Protein AF-A0A929TX63-F1 (afdb_monomer_lite)

Structure (mmCIF, N/CA/C/O backbone):
data_AF-A0A929TX63-F1
#
_entry.id   AF-A0A929TX63-F1
#
loop_
_atom_site.group_PDB
_atom_site.id
_atom_site.type_symbol
_atom_site.label_atom_id
_atom_site.label_alt_id
_atom_site.label_comp_id
_atom_site.label_asym_id
_atom_site.label_entity_id
_atom_site.label_seq_id
_atom_site.pdbx_PDB_ins_code
_atom_site.Cartn_x
_atom_site.Cartn_y
_atom_site.Cartn_z
_atom_site.occupancy
_atom_site.B_iso_or_equiv
_atom_site.auth_seq_id
_atom_site.auth_comp_id
_atom_site.auth_asym_id
_atom_site.auth_atom_id
_atom_site.pdbx_PDB_model_num
ATOM 1 N N . MET A 1 1 ? 53.857 8.514 -14.989 1.00 34.38 1 MET A N 1
ATOM 2 C CA . MET A 1 1 ? 53.152 7.576 -15.888 1.00 34.38 1 MET A CA 1
ATOM 3 C C . MET A 1 1 ? 51.713 8.042 -16.044 1.00 34.38 1 MET A C 1
ATOM 5 O O . MET A 1 1 ? 50.949 7.933 -15.099 1.00 34.38 1 MET A O 1
ATOM 9 N N . LYS A 1 2 ? 51.369 8.618 -17.196 1.00 26.83 2 LYS A N 1
ATOM 10 C CA . LYS A 1 2 ? 49.993 8.884 -17.634 1.00 26.83 2 LYS A CA 1
ATOM 11 C C . LYS A 1 2 ? 49.953 8.487 -19.115 1.00 26.83 2 LYS A C 1
ATOM 13 O O . LYS A 1 2 ? 50.721 9.040 -19.895 1.00 26.83 2 LYS A O 1
ATOM 18 N N . ARG A 1 3 ? 49.167 7.462 -19.462 1.00 28.97 3 ARG A N 1
ATOM 19 C CA . ARG A 1 3 ? 48.844 7.055 -20.845 1.00 28.97 3 ARG A CA 1
ATOM 20 C C . ARG A 1 3 ? 47.633 7.905 -21.257 1.00 28.97 3 ARG A C 1
ATOM 22 O O . ARG A 1 3 ? 46.658 7.927 -20.522 1.00 28.97 3 ARG A O 1
ATOM 29 N N . ALA A 1 4 ? 47.791 8.862 -22.169 1.00 28.69 4 ALA A N 1
ATOM 30 C CA . ALA A 1 4 ? 47.639 8.712 -23.620 1.00 28.69 4 ALA A CA 1
ATOM 31 C C . ALA A 1 4 ? 46.205 8.308 -24.013 1.00 28.69 4 ALA A C 1
ATOM 33 O O . ALA A 1 4 ? 45.907 7.126 -24.145 1.00 28.69 4 ALA A O 1
ATOM 34 N N . VAL A 1 5 ? 45.339 9.312 -24.200 1.00 29.34 5 VAL A N 1
ATOM 35 C CA . VAL A 1 5 ? 44.103 9.182 -24.983 1.00 29.34 5 VAL A CA 1
ATOM 36 C C . VAL A 1 5 ? 44.462 9.479 -26.435 1.00 29.34 5 VAL A C 1
ATOM 38 O O . VAL A 1 5 ? 45.079 10.496 -26.751 1.00 29.34 5 VAL A O 1
ATOM 41 N N . LEU A 1 6 ? 44.139 8.511 -27.282 1.00 28.25 6 LEU A N 1
ATOM 42 C CA . LEU A 1 6 ? 44.416 8.445 -28.705 1.00 28.25 6 LEU A CA 1
ATOM 43 C C . LEU A 1 6 ? 43.457 9.393 -29.446 1.00 28.25 6 LEU A C 1
ATOM 45 O O . LEU A 1 6 ? 42.247 9.195 -29.408 1.00 28.25 6 LEU A O 1
ATOM 49 N N . LEU A 1 7 ? 43.986 10.417 -30.114 1.00 25.97 7 LEU A N 1
ATOM 50 C CA . LEU A 1 7 ? 43.218 11.327 -30.969 1.00 25.97 7 LEU A CA 1
ATOM 51 C C . LEU A 1 7 ? 43.480 10.913 -32.422 1.00 25.97 7 LEU A C 1
ATOM 53 O O . LEU A 1 7 ? 44.558 11.159 -32.962 1.00 25.97 7 LEU A O 1
ATOM 57 N N . PHE A 1 8 ? 42.528 10.206 -33.032 1.00 29.23 8 PHE A N 1
ATOM 58 C CA . PHE A 1 8 ? 42.592 9.830 -34.444 1.00 29.23 8 PHE A CA 1
ATOM 59 C C . PHE A 1 8 ? 42.243 11.050 -35.304 1.00 29.23 8 PHE A C 1
ATOM 61 O O . PHE A 1 8 ? 41.083 11.432 -35.421 1.00 29.23 8 PHE A O 1
ATOM 68 N N . VAL A 1 9 ? 43.260 11.659 -35.914 1.00 27.22 9 VAL A N 1
ATOM 69 C CA . VAL A 1 9 ? 43.102 12.656 -36.980 1.00 27.22 9 VAL A CA 1
ATOM 70 C C . VAL A 1 9 ? 43.325 11.941 -38.309 1.00 27.22 9 VAL A C 1
ATOM 72 O O . VAL A 1 9 ? 44.455 11.591 -38.644 1.00 27.22 9 VAL A O 1
ATOM 75 N N . PHE A 1 10 ? 42.257 11.712 -39.071 1.00 31.02 10 PHE A N 1
ATOM 76 C CA . PHE A 1 10 ? 42.365 11.291 -40.468 1.00 31.02 10 PHE A CA 1
ATOM 77 C C . PHE A 1 10 ? 42.384 12.533 -41.364 1.00 31.02 10 PHE A C 1
ATOM 79 O O . PHE A 1 10 ? 41.349 13.110 -41.683 1.00 31.02 10 PHE A O 1
ATOM 86 N N . CYS A 1 11 ? 43.585 12.942 -41.777 1.00 30.52 11 CYS A N 1
ATOM 87 C CA . CYS A 1 11 ? 43.778 13.818 -42.928 1.00 30.52 11 CYS A CA 1
ATOM 88 C C . CYS A 1 11 ? 43.865 12.952 -44.188 1.00 30.52 11 CYS A C 1
ATOM 90 O O . CYS A 1 11 ? 44.835 12.214 -44.357 1.00 30.52 11 CYS A O 1
ATOM 92 N N . ILE A 1 12 ? 42.901 13.083 -45.100 1.00 33.38 12 ILE A N 1
ATOM 93 C CA . ILE A 1 12 ? 43.064 12.655 -46.493 1.00 33.38 12 ILE A CA 1
ATOM 94 C C . ILE A 1 12 ? 42.966 13.906 -47.364 1.00 33.38 12 ILE A C 1
ATOM 96 O O . ILE A 1 12 ? 41.899 14.486 -47.535 1.00 33.38 12 ILE A O 1
ATOM 100 N N . MET A 1 13 ? 44.115 14.328 -47.895 1.00 41.03 13 MET A N 1
ATOM 101 C CA . MET A 1 13 ? 44.192 15.242 -49.032 1.00 41.03 13 MET A CA 1
ATOM 102 C C . MET A 1 13 ? 44.055 14.441 -50.325 1.00 41.03 13 MET A C 1
ATOM 104 O O . MET A 1 13 ? 44.795 13.477 -50.487 1.00 41.03 13 MET A O 1
ATOM 108 N N . PHE A 1 14 ? 43.231 14.897 -51.274 1.00 29.52 14 PHE A N 1
ATOM 109 C CA . PHE A 1 14 ? 43.589 14.866 -52.698 1.00 29.52 14 PHE A CA 1
ATOM 110 C C . PHE A 1 14 ? 42.722 15.807 -53.561 1.00 29.52 14 PHE A C 1
ATOM 112 O O . PHE A 1 14 ? 41.511 15.895 -53.389 1.00 29.52 14 PHE A O 1
ATOM 119 N N . CYS A 1 15 ? 43.406 16.409 -54.543 1.00 28.61 15 CYS A N 1
ATOM 120 C CA . CYS A 1 15 ? 42.940 16.962 -55.827 1.00 28.61 15 CYS A CA 1
ATOM 121 C C . CYS A 1 15 ? 42.411 18.410 -55.931 1.00 28.61 15 CYS A C 1
ATOM 123 O O . CYS A 1 15 ? 41.239 18.716 -55.755 1.00 28.61 15 CYS A O 1
ATOM 125 N N . ILE A 1 16 ? 43.337 19.261 -56.388 1.00 36.28 16 ILE A N 1
ATOM 126 C CA . ILE A 1 16 ? 43.255 20.225 -57.506 1.00 36.28 16 ILE A CA 1
ATOM 127 C C . ILE A 1 16 ? 41.996 20.108 -58.397 1.00 36.28 16 ILE A C 1
ATOM 129 O O . ILE A 1 16 ? 41.713 19.034 -58.921 1.00 36.28 16 ILE A O 1
ATOM 133 N N . GLY A 1 17 ? 41.376 21.253 -58.721 1.00 27.64 17 GLY A N 1
ATOM 134 C CA . GLY A 1 17 ? 40.576 21.418 -59.945 1.00 27.64 17 GLY A CA 1
ATOM 135 C C . GLY A 1 17 ? 39.520 22.526 -59.878 1.00 27.64 17 GLY A C 1
ATOM 136 O O . GLY A 1 17 ? 38.497 22.369 -59.228 1.00 27.64 17 GLY A O 1
ATOM 137 N N . CYS A 1 18 ? 39.746 23.642 -60.579 1.00 38.00 18 CYS A N 1
ATOM 138 C CA . CYS A 1 18 ? 38.725 24.666 -60.833 1.00 38.00 18 CYS A CA 1
ATOM 139 C C . CYS A 1 18 ? 37.562 24.092 -61.661 1.00 38.00 18 CYS A C 1
ATOM 141 O O . CYS A 1 18 ? 37.799 23.468 -62.692 1.00 38.00 18 CYS A O 1
ATOM 143 N N . GLY A 1 19 ? 36.318 24.391 -61.279 1.00 29.39 19 GLY A N 1
ATOM 144 C CA . GLY A 1 19 ? 35.146 24.116 -62.111 1.00 29.39 19 GLY A CA 1
ATOM 145 C C . GLY A 1 19 ? 33.831 24.356 -61.376 1.00 29.39 19 GLY A C 1
ATOM 146 O O . GLY A 1 19 ? 33.521 23.683 -60.405 1.00 29.39 19 GLY A O 1
ATOM 147 N N . SER A 1 20 ? 33.064 25.331 -61.852 1.00 40.91 20 SER A N 1
ATOM 148 C CA . SER A 1 20 ? 31.691 25.657 -61.454 1.00 40.91 20 SER A CA 1
ATOM 149 C C . SER A 1 20 ? 30.766 24.441 -61.286 1.00 40.91 20 SER A C 1
ATOM 151 O O . SER A 1 20 ? 30.682 23.637 -62.217 1.00 40.91 20 SER A O 1
ATOM 153 N N . LYS A 1 21 ? 29.993 24.403 -60.191 1.00 35.00 21 LYS A N 1
ATOM 154 C CA . LYS A 1 21 ? 28.525 24.196 -60.122 1.00 35.00 21 LYS A CA 1
ATOM 155 C C . LYS A 1 21 ? 28.100 23.866 -58.686 1.00 35.00 21 LYS A C 1
ATOM 157 O O . LYS A 1 21 ? 28.761 23.091 -58.011 1.00 35.00 21 LYS A O 1
ATOM 162 N N . ASP A 1 22 ? 27.010 24.503 -58.267 1.00 36.16 22 ASP A N 1
ATOM 163 C CA . ASP A 1 22 ? 26.120 24.147 -57.160 1.00 36.16 22 ASP A CA 1
ATOM 164 C C . ASP A 1 22 ? 26.780 23.698 -55.848 1.00 36.16 22 ASP A C 1
ATOM 166 O O . ASP A 1 22 ? 26.955 22.512 -55.573 1.00 36.16 22 ASP A O 1
ATOM 170 N N . LYS A 1 23 ? 27.032 24.666 -54.955 1.00 33.66 23 LYS A N 1
ATOM 171 C CA . LYS A 1 23 ? 27.096 24.365 -53.521 1.00 33.66 23 LYS A CA 1
ATOM 172 C C . LYS A 1 23 ? 25.694 23.958 -53.063 1.00 33.66 23 LYS A C 1
ATOM 174 O O . LYS A 1 23 ? 24.899 24.806 -52.667 1.00 33.66 23 LYS A O 1
ATOM 179 N N . LYS A 1 24 ? 25.409 22.653 -53.080 1.00 36.88 24 LYS A N 1
ATOM 180 C CA . LYS A 1 24 ? 24.591 22.074 -52.013 1.00 36.88 24 LYS A CA 1
ATOM 181 C C . LYS A 1 24 ? 25.300 22.420 -50.709 1.00 36.88 24 LYS A C 1
ATOM 183 O O . LYS A 1 24 ? 26.469 22.085 -50.524 1.00 36.88 24 LYS A O 1
ATOM 188 N N . MET A 1 25 ? 24.623 23.196 -49.877 1.00 34.59 25 MET A N 1
ATOM 189 C CA . MET A 1 25 ? 25.036 23.434 -48.508 1.00 34.59 25 MET A CA 1
ATOM 190 C C . MET A 1 25 ? 24.873 22.088 -47.795 1.00 34.59 25 MET A C 1
ATOM 192 O O . MET A 1 25 ? 23.753 21.690 -47.499 1.00 34.59 25 MET A O 1
ATOM 196 N N . ASP A 1 26 ? 25.966 21.344 -47.617 1.00 40.47 26 ASP A N 1
ATOM 197 C CA . ASP A 1 26 ? 26.012 20.328 -46.568 1.00 40.47 26 ASP A CA 1
ATOM 198 C C . ASP A 1 26 ? 25.951 21.104 -45.252 1.00 40.47 26 ASP A C 1
ATOM 200 O O . ASP A 1 26 ? 26.958 21.621 -44.757 1.00 40.47 26 ASP A O 1
ATOM 204 N N . GLU A 1 27 ? 24.743 21.251 -44.717 1.00 42.28 27 GLU A N 1
ATOM 205 C CA . GLU A 1 27 ? 24.538 21.559 -43.310 1.00 42.28 27 GLU A CA 1
ATOM 206 C C . GLU A 1 27 ? 25.003 20.337 -42.511 1.00 42.28 27 GLU A C 1
ATOM 208 O O . GLU A 1 27 ? 24.215 19.513 -42.060 1.00 42.28 27 GLU A O 1
ATOM 213 N N . ASN A 1 28 ? 26.321 20.203 -42.338 1.00 47.09 28 ASN A N 1
ATOM 214 C CA . ASN A 1 28 ? 26.871 19.456 -41.213 1.00 47.09 28 ASN A CA 1
ATOM 215 C C . ASN A 1 28 ? 26.556 20.269 -39.953 1.00 47.09 28 ASN A C 1
ATOM 217 O O . ASN A 1 28 ? 27.406 20.972 -39.403 1.00 47.09 28 ASN A O 1
ATOM 221 N N . THR A 1 29 ? 25.294 20.229 -39.535 1.00 54.53 29 THR A N 1
ATOM 222 C CA . THR A 1 29 ? 24.865 20.744 -38.245 1.00 54.53 29 THR A CA 1
ATOM 223 C C . THR A 1 29 ? 25.491 19.827 -37.207 1.00 54.53 29 THR A C 1
ATOM 225 O O . THR A 1 29 ? 25.015 18.723 -36.961 1.00 54.53 29 THR A O 1
ATOM 228 N N . THR A 1 30 ? 26.629 20.231 -36.646 1.00 58.75 30 THR A N 1
ATOM 229 C CA . THR A 1 30 ? 27.267 19.491 -35.557 1.00 58.75 30 THR A CA 1
ATOM 230 C C . THR A 1 30 ? 26.319 19.511 -34.362 1.00 58.75 30 THR A C 1
ATOM 232 O O . THR A 1 30 ? 26.245 20.511 -33.648 1.00 58.75 30 THR A O 1
ATOM 235 N N . HIS A 1 31 ? 25.560 18.430 -34.180 1.00 72.12 31 HIS A N 1
ATOM 236 C CA . HIS A 1 31 ? 24.677 18.230 -33.036 1.00 72.12 31 HIS A CA 1
ATOM 237 C C . HIS A 1 31 ? 25.484 18.369 -31.745 1.00 72.12 31 HIS A C 1
ATOM 239 O O . HIS A 1 31 ? 26.478 17.668 -31.542 1.00 72.12 31 HIS A O 1
ATOM 245 N N . LYS A 1 32 ? 25.086 19.312 -30.889 1.00 78.62 32 LYS A N 1
ATOM 246 C CA . LYS A 1 32 ? 25.708 19.516 -29.583 1.00 78.62 32 LYS A CA 1
ATOM 247 C C . LYS A 1 32 ? 24.767 18.952 -28.527 1.00 78.62 32 LYS A C 1
ATOM 249 O O . LYS A 1 32 ? 23.828 19.616 -28.100 1.00 78.62 32 LYS A O 1
ATOM 254 N N . ILE A 1 33 ? 25.050 17.722 -28.117 1.00 77.50 33 ILE A N 1
ATOM 255 C CA . ILE A 1 33 ? 24.372 17.075 -26.995 1.00 77.50 33 ILE A CA 1
ATOM 256 C C . ILE A 1 33 ? 25.006 17.602 -25.710 1.00 77.50 33 ILE A C 1
ATOM 258 O O . ILE A 1 33 ? 26.230 17.571 -25.556 1.00 77.50 33 ILE A O 1
ATOM 262 N N . VAL A 1 34 ? 24.181 18.126 -24.814 1.00 79.44 34 VAL A N 1
ATOM 263 C CA . VAL A 1 34 ? 24.593 18.548 -23.475 1.00 79.44 34 VAL A CA 1
ATOM 264 C C . VAL A 1 34 ? 23.725 17.842 -22.448 1.00 79.44 34 VAL A C 1
ATOM 266 O O . VAL A 1 34 ? 22.538 17.621 -22.681 1.00 79.44 34 VAL A O 1
ATOM 269 N N . ASP A 1 35 ? 24.322 17.506 -21.312 1.00 77.50 35 ASP A N 1
ATOM 270 C CA . ASP A 1 35 ? 23.558 17.210 -20.105 1.00 77.50 35 ASP A CA 1
ATOM 271 C C . ASP A 1 35 ? 22.664 18.422 -19.804 1.00 77.50 35 ASP A C 1
ATOM 273 O O . ASP A 1 35 ? 23.143 19.564 -19.803 1.00 77.50 35 ASP A O 1
ATOM 277 N N . ASP A 1 36 ? 21.361 18.191 -19.645 1.00 73.19 36 ASP A N 1
ATOM 278 C CA . ASP A 1 36 ? 20.419 19.268 -19.344 1.00 73.19 36 ASP A CA 1
ATOM 279 C C . ASP A 1 36 ? 20.259 19.538 -17.841 1.00 73.19 36 ASP A C 1
ATOM 281 O O . ASP A 1 36 ? 19.456 20.385 -17.443 1.00 73.19 36 ASP A O 1
ATOM 285 N N . GLY A 1 37 ? 21.086 18.878 -17.024 1.00 65.00 37 GLY A N 1
ATOM 286 C CA . GLY A 1 37 ? 21.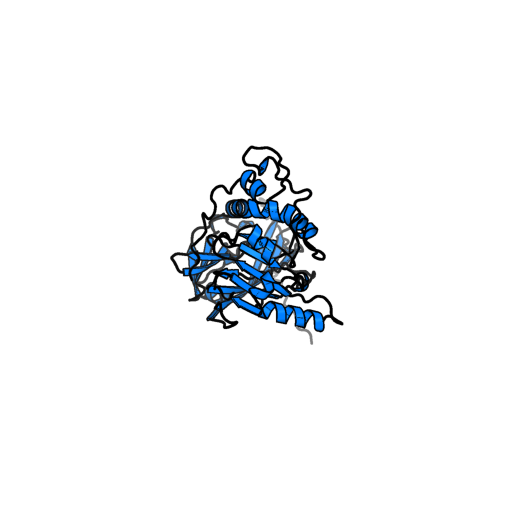139 18.999 -15.574 1.00 65.00 37 GLY A CA 1
ATOM 287 C C . GLY A 1 37 ? 20.118 18.121 -14.857 1.00 65.00 37 GLY A C 1
ATOM 288 O O . GLY A 1 37 ? 20.013 18.209 -13.636 1.00 65.00 37 GLY A O 1
ATOM 289 N N . TYR A 1 38 ? 19.357 17.298 -15.584 1.00 72.00 38 TYR A N 1
ATOM 290 C CA . TYR A 1 38 ? 18.363 16.396 -15.015 1.00 72.00 38 TYR A CA 1
ATOM 291 C C . TYR A 1 38 ? 18.899 14.962 -14.960 1.00 72.00 38 TYR A C 1
ATOM 293 O O . TYR A 1 38 ? 18.703 14.151 -15.866 1.00 72.00 38 TYR A O 1
ATOM 301 N N . THR A 1 39 ? 19.567 14.661 -13.849 1.00 79.19 39 THR A N 1
ATOM 302 C CA . THR A 1 39 ? 19.830 13.295 -13.392 1.00 79.19 39 THR A CA 1
ATOM 303 C C . THR A 1 39 ? 18.958 13.043 -12.173 1.00 79.19 39 THR A C 1
ATOM 305 O O . THR A 1 39 ? 18.970 13.838 -11.238 1.00 79.19 39 THR A O 1
ATOM 308 N N . VAL A 1 40 ? 18.195 11.955 -12.191 1.00 81.81 40 VAL A N 1
ATOM 309 C CA . VAL A 1 40 ? 17.355 11.546 -11.067 1.00 81.81 40 VAL A CA 1
ATOM 310 C C . VAL A 1 40 ? 17.570 10.066 -10.795 1.00 81.81 40 VAL A C 1
ATOM 312 O O . VAL A 1 40 ? 17.501 9.241 -11.715 1.00 81.81 40 VAL A O 1
ATOM 315 N N . THR A 1 41 ? 17.825 9.726 -9.536 1.00 84.38 41 THR A N 1
ATOM 316 C CA . THR A 1 41 ? 17.645 8.358 -9.066 1.00 84.38 41 THR A CA 1
ATOM 317 C C . THR A 1 41 ? 16.295 8.294 -8.382 1.00 84.38 41 THR A C 1
ATOM 319 O O . THR A 1 41 ? 15.952 9.142 -7.569 1.00 84.38 41 THR A O 1
ATOM 322 N N . TRP A 1 42 ? 15.482 7.322 -8.753 1.00 84.62 42 TRP A N 1
ATOM 323 C CA . TRP A 1 42 ? 14.146 7.182 -8.199 1.00 84.62 42 TRP A CA 1
ATOM 324 C C . TRP A 1 42 ? 13.828 5.720 -7.984 1.00 84.62 42 TRP A C 1
ATOM 326 O O . TRP A 1 42 ? 14.482 4.833 -8.537 1.00 84.62 42 TRP A O 1
ATOM 336 N N . GLY A 1 43 ? 12.820 5.458 -7.166 1.00 85.44 43 GLY A N 1
ATOM 337 C CA . GLY A 1 43 ? 12.469 4.085 -6.887 1.00 85.44 43 GLY A CA 1
ATOM 338 C C . GLY A 1 43 ? 11.511 3.917 -5.733 1.00 85.44 43 GLY A C 1
ATOM 339 O O . GLY A 1 43 ? 10.844 4.853 -5.294 1.00 85.44 43 GLY A O 1
ATOM 340 N N . ILE A 1 44 ? 11.477 2.689 -5.243 1.00 86.25 44 ILE A N 1
ATOM 341 C CA . ILE A 1 44 ? 10.743 2.304 -4.049 1.00 86.25 44 ILE A CA 1
ATOM 342 C C . ILE A 1 44 ? 11.705 1.560 -3.133 1.00 86.25 44 ILE A C 1
ATOM 344 O O . ILE A 1 44 ? 12.510 0.758 -3.606 1.00 86.25 44 ILE A O 1
ATOM 348 N N . LYS A 1 45 ? 11.668 1.850 -1.834 1.00 85.81 45 LYS A N 1
ATOM 349 C CA . LYS A 1 45 ? 12.501 1.138 -0.866 1.00 85.81 45 LYS A CA 1
ATOM 350 C C . LYS A 1 45 ? 11.759 0.909 0.431 1.00 85.81 45 LYS A C 1
ATOM 352 O O . LYS A 1 45 ? 11.463 1.853 1.162 1.00 85.81 45 LYS A O 1
ATOM 357 N N . ASN A 1 46 ? 11.562 -0.359 0.744 1.00 84.62 46 ASN A N 1
ATOM 358 C CA . ASN A 1 46 ? 10.807 -0.812 1.893 1.00 84.62 46 ASN A CA 1
ATOM 359 C C . ASN A 1 46 ? 11.598 -1.851 2.671 1.00 84.62 46 ASN A C 1
ATOM 361 O O . ASN A 1 46 ? 12.393 -2.602 2.115 1.00 84.62 46 ASN A O 1
ATOM 365 N N . ASN A 1 47 ? 11.362 -1.898 3.973 1.00 88.19 47 ASN A N 1
ATOM 366 C CA . ASN A 1 47 ? 12.021 -2.855 4.843 1.00 88.19 47 ASN A CA 1
ATOM 367 C C . ASN A 1 47 ? 11.075 -3.214 5.978 1.00 88.19 47 ASN A C 1
ATOM 369 O O . ASN A 1 47 ? 10.729 -2.352 6.787 1.00 88.19 47 ASN A O 1
ATOM 373 N N . LEU A 1 48 ? 10.619 -4.464 5.998 1.00 90.56 48 LEU A N 1
ATOM 374 C CA . LEU A 1 48 ? 9.668 -4.944 6.991 1.00 90.56 48 LEU A CA 1
ATOM 375 C C . LEU A 1 48 ? 10.375 -5.336 8.298 1.00 90.56 48 LEU A C 1
ATOM 377 O O . LEU A 1 48 ? 11.127 -6.307 8.363 1.00 90.56 48 LEU A O 1
ATOM 381 N N . HIS A 1 49 ? 10.040 -4.644 9.384 1.00 88.25 49 HIS A N 1
ATOM 382 C CA . HIS A 1 49 ? 10.527 -4.936 10.734 1.00 88.25 49 HIS A CA 1
ATOM 383 C C . HIS A 1 49 ? 9.559 -5.753 11.563 1.00 88.25 49 HIS A C 1
ATOM 385 O O . HIS A 1 49 ? 9.999 -6.459 12.462 1.00 88.25 49 HIS A O 1
ATOM 391 N N . GLY A 1 50 ? 8.256 -5.655 11.322 1.00 90.25 50 GLY A N 1
ATOM 392 C CA . GLY A 1 50 ? 7.212 -6.231 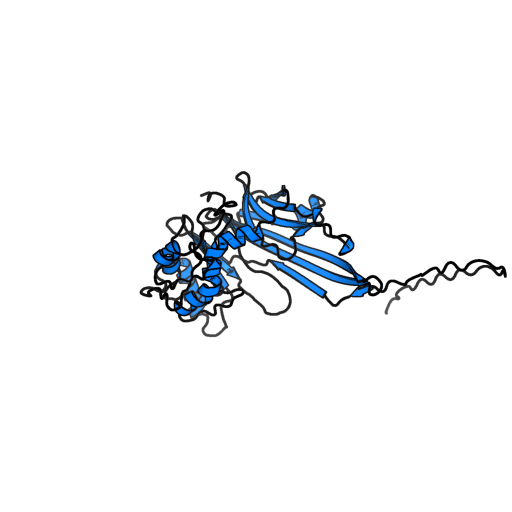12.173 1.00 90.25 50 GLY A CA 1
ATOM 393 C C . GLY A 1 50 ? 6.017 -6.661 11.345 1.00 90.25 50 GLY A C 1
ATOM 394 O O . GLY A 1 50 ? 5.666 -5.970 10.397 1.00 90.25 50 GLY A O 1
ATOM 395 N N . LEU A 1 51 ? 5.418 -7.805 11.680 1.00 93.75 51 LEU A N 1
ATOM 396 C CA . LEU A 1 51 ? 4.216 -8.299 11.013 1.00 93.75 51 LEU A CA 1
ATOM 397 C C . LEU A 1 51 ? 3.406 -9.164 11.974 1.00 93.75 51 LEU A C 1
ATOM 399 O O . LEU A 1 51 ? 3.885 -10.214 12.412 1.00 93.75 51 LEU A O 1
ATOM 403 N N . TRP A 1 52 ? 2.186 -8.734 12.275 1.00 93.00 52 TRP A N 1
ATOM 404 C CA . TRP A 1 52 ? 1.285 -9.390 13.219 1.00 93.00 52 TRP A CA 1
ATOM 405 C C . TRP A 1 52 ? -0.141 -9.414 12.688 1.00 93.00 52 TRP A C 1
ATOM 407 O O . TRP A 1 52 ? -0.551 -8.535 11.937 1.00 93.00 52 TRP A O 1
ATOM 417 N N . ILE A 1 53 ? -0.899 -10.423 13.099 1.00 92.50 53 ILE A N 1
ATOM 418 C CA . ILE A 1 53 ? -2.327 -10.546 12.811 1.00 92.50 53 ILE A CA 1
ATOM 419 C C . ILE A 1 53 ? -3.095 -10.414 14.124 1.00 92.50 53 ILE A C 1
ATOM 421 O O . ILE A 1 53 ? -2.620 -10.890 15.156 1.00 92.50 53 ILE A O 1
ATOM 425 N N . SER A 1 54 ? -4.250 -9.755 14.093 1.00 92.81 54 SER A N 1
ATOM 426 C CA . SER A 1 54 ? -5.131 -9.670 15.255 1.00 92.81 54 SER A CA 1
ATOM 427 C C . SER A 1 54 ? -5.654 -11.056 15.637 1.00 92.81 54 SER A C 1
ATOM 429 O O . SER A 1 54 ? -5.751 -11.956 14.800 1.00 92.81 54 SER A O 1
ATOM 431 N N . GLU A 1 55 ? -6.028 -11.229 16.905 1.00 89.50 55 GLU A N 1
ATOM 432 C CA . GLU A 1 55 ? -6.519 -12.513 17.432 1.00 89.50 55 GLU A CA 1
ATOM 433 C C . GLU A 1 55 ? -7.751 -13.042 16.675 1.00 89.50 55 GLU A C 1
ATOM 435 O O . GLU A 1 55 ? -7.887 -14.245 16.457 1.00 89.50 55 GLU A O 1
ATOM 440 N N . ASP A 1 56 ? -8.629 -12.145 16.223 1.00 89.56 56 ASP A N 1
ATOM 441 C CA . ASP A 1 56 ? -9.821 -12.486 15.443 1.00 89.56 56 ASP A CA 1
ATOM 442 C C . ASP A 1 56 ? -9.533 -12.771 13.955 1.00 89.56 56 ASP A C 1
ATOM 444 O O . ASP A 1 56 ? -10.433 -13.176 13.213 1.00 89.56 56 ASP A O 1
ATOM 448 N N . GLY A 1 57 ? -8.288 -12.572 13.510 1.00 89.44 57 GLY A N 1
ATOM 449 C CA . GLY A 1 57 ? -7.843 -12.829 12.145 1.00 89.44 57 GLY A CA 1
ATOM 450 C C . GLY A 1 57 ? -8.419 -11.878 11.095 1.00 89.44 57 GLY A C 1
ATOM 451 O O . GLY A 1 57 ? -8.467 -12.255 9.923 1.00 89.44 57 GLY A O 1
ATOM 452 N N . ASN A 1 58 ? -8.897 -10.689 11.483 1.00 91.69 58 ASN A N 1
ATOM 453 C CA . ASN A 1 58 ? -9.508 -9.719 10.560 1.00 91.69 58 ASN A CA 1
ATOM 454 C C . ASN A 1 58 ? -8.678 -8.446 10.349 1.00 91.69 58 ASN A C 1
ATOM 456 O O . ASN A 1 58 ? -9.034 -7.631 9.492 1.00 91.69 58 ASN A O 1
ATOM 460 N N . ALA A 1 59 ? -7.573 -8.284 11.076 1.00 94.56 59 ALA A N 1
ATOM 461 C CA . ALA A 1 59 ? -6.670 -7.156 10.930 1.00 94.56 59 ALA A CA 1
ATOM 462 C C . ALA A 1 59 ? -5.200 -7.590 10.907 1.00 94.56 59 ALA A C 1
ATOM 464 O O . ALA A 1 59 ? -4.796 -8.563 11.542 1.00 94.56 59 ALA A O 1
ATOM 465 N N . LEU A 1 60 ? -4.390 -6.828 10.182 1.00 94.25 60 LEU A N 1
ATOM 466 C CA . LEU A 1 60 ? -2.942 -6.967 10.086 1.00 94.25 60 LEU A CA 1
ATOM 467 C C . LEU A 1 60 ? -2.280 -5.701 10.630 1.00 94.25 60 LEU A C 1
ATOM 469 O O . LEU A 1 60 ? -2.758 -4.606 10.357 1.00 94.25 60 LEU A O 1
ATOM 473 N N . CYS A 1 61 ? -1.156 -5.854 11.320 1.00 95.06 61 CYS A N 1
ATOM 474 C CA . CYS A 1 61 ? -0.251 -4.775 11.692 1.00 95.06 61 CYS A CA 1
ATOM 475 C C . CYS A 1 61 ? 1.134 -5.042 11.095 1.00 95.06 61 CYS A C 1
ATOM 477 O O . CYS A 1 61 ? 1.668 -6.144 11.242 1.00 95.06 61 CYS A O 1
ATOM 479 N N . ALA A 1 62 ? 1.715 -4.049 10.429 1.00 94.12 62 ALA A N 1
ATOM 480 C CA . ALA A 1 62 ? 3.042 -4.114 9.839 1.00 94.12 62 ALA A CA 1
ATOM 481 C C . ALA A 1 62 ? 3.888 -2.907 10.257 1.00 94.12 62 ALA A C 1
ATOM 483 O O . ALA A 1 62 ? 3.384 -1.793 10.353 1.00 94.12 62 ALA A O 1
ATOM 484 N N . ILE A 1 63 ? 5.180 -3.140 10.481 1.00 92.75 63 ILE A N 1
ATOM 485 C CA . ILE A 1 63 ? 6.155 -2.122 10.891 1.00 92.75 63 ILE A CA 1
ATOM 486 C C . ILE A 1 63 ? 7.246 -2.048 9.845 1.00 92.75 63 ILE A C 1
ATOM 488 O O . ILE A 1 63 ? 7.769 -3.092 9.449 1.00 92.75 63 ILE A O 1
ATOM 492 N N . GLN A 1 64 ? 7.607 -0.841 9.426 1.00 90.25 64 GLN A N 1
ATOM 493 C CA . GLN A 1 64 ? 8.570 -0.622 8.351 1.00 90.25 64 GLN A CA 1
ATOM 494 C C . GLN A 1 64 ? 9.409 0.638 8.560 1.00 90.25 64 GLN A C 1
ATOM 496 O O . GLN A 1 64 ? 9.044 1.503 9.351 1.00 90.25 64 GLN A O 1
ATOM 501 N N . ASP A 1 65 ? 10.530 0.739 7.846 1.00 85.12 65 ASP A N 1
ATOM 502 C CA . ASP A 1 65 ? 11.349 1.958 7.833 1.00 85.12 65 ASP A CA 1
ATOM 503 C C . ASP A 1 65 ? 10.561 3.170 7.303 1.00 85.12 65 ASP A C 1
ATOM 505 O O . ASP A 1 65 ? 9.912 3.087 6.261 1.00 85.12 65 ASP A O 1
ATOM 509 N N . ASN A 1 66 ? 10.718 4.314 7.973 1.00 77.81 66 ASN A N 1
ATOM 510 C CA . ASN A 1 66 ? 10.216 5.631 7.563 1.00 77.81 66 ASN A CA 1
ATOM 511 C C . ASN A 1 66 ? 11.360 6.655 7.369 1.00 77.81 66 ASN A C 1
ATOM 513 O O . ASN A 1 66 ? 11.233 7.831 7.689 1.00 77.81 66 ASN A O 1
ATOM 517 N N . ASP A 1 67 ? 12.537 6.228 6.891 1.00 65.12 67 ASP A N 1
ATOM 518 C CA . ASP A 1 67 ? 13.699 7.125 6.729 1.00 65.12 67 ASP A CA 1
ATOM 519 C C . ASP A 1 67 ? 13.518 8.082 5.530 1.00 65.12 67 ASP A C 1
ATOM 521 O O . ASP A 1 67 ? 14.095 7.885 4.452 1.00 65.12 67 ASP A O 1
ATOM 525 N N . ILE A 1 68 ? 12.691 9.116 5.699 1.00 58.47 68 ILE A N 1
ATOM 526 C CA . ILE A 1 68 ? 12.579 10.253 4.780 1.00 58.47 68 ILE A CA 1
ATOM 527 C C . ILE A 1 68 ? 13.798 11.150 5.021 1.00 58.47 68 ILE A C 1
ATOM 529 O O . ILE A 1 68 ? 13.744 12.155 5.725 1.00 58.47 68 ILE A O 1
ATOM 533 N N . LYS A 1 69 ? 14.952 10.779 4.460 1.00 53.06 69 LYS A N 1
ATOM 534 C CA . LYS A 1 69 ? 16.056 11.734 4.350 1.00 53.06 69 LYS A CA 1
ATOM 535 C C . LYS A 1 69 ? 15.708 12.710 3.242 1.00 53.06 69 LYS A C 1
ATOM 537 O O . LYS A 1 69 ? 15.591 12.308 2.092 1.00 53.06 69 LYS A O 1
ATOM 542 N N . GLU A 1 70 ? 15.617 13.991 3.587 1.00 46.66 70 GLU A N 1
ATOM 543 C CA . GLU A 1 70 ? 15.389 15.109 2.657 1.00 46.66 70 GLU A CA 1
ATOM 544 C C . GLU A 1 70 ? 16.436 15.210 1.520 1.00 46.66 70 GLU A C 1
ATOM 546 O O . GLU A 1 70 ? 16.303 16.051 0.632 1.00 46.66 70 GLU A O 1
ATOM 551 N N . SER A 1 71 ? 17.494 14.388 1.517 1.00 45.53 71 SER A N 1
ATOM 552 C CA . SER A 1 71 ? 18.587 14.483 0.551 1.00 45.53 71 SER A CA 1
ATOM 553 C C . SER A 1 71 ? 18.364 13.622 -0.705 1.00 45.53 71 SER A C 1
ATOM 555 O O . SER A 1 71 ? 18.766 12.462 -0.764 1.00 45.53 71 SER A O 1
ATOM 557 N N . GLU A 1 72 ? 17.794 14.293 -1.707 1.00 53.59 72 GLU A N 1
ATOM 558 C CA . GLU A 1 72 ? 18.125 14.273 -3.149 1.00 53.59 72 GLU A CA 1
ATOM 559 C C . GLU A 1 72 ? 17.409 13.309 -4.117 1.00 53.59 72 GLU A C 1
ATOM 561 O O . GLU A 1 72 ? 17.174 13.731 -5.248 1.00 53.59 72 GLU A O 1
ATOM 566 N N . ASP A 1 73 ? 16.944 12.121 -3.719 1.00 60.47 73 ASP A N 1
ATOM 567 C CA . ASP A 1 73 ? 16.342 11.157 -4.665 1.00 60.47 73 ASP A CA 1
ATOM 568 C C . ASP A 1 73 ? 14.879 10.798 -4.311 1.00 60.47 73 ASP A C 1
ATOM 570 O O . ASP A 1 73 ? 14.617 10.413 -3.169 1.00 60.47 73 ASP A O 1
ATOM 574 N N . PRO A 1 74 ? 13.898 10.888 -5.243 1.00 62.41 74 PRO A N 1
ATOM 575 C CA . PRO A 1 74 ? 12.506 10.492 -4.999 1.00 62.41 74 PRO A CA 1
ATOM 576 C C . PRO A 1 74 ? 12.372 8.968 -4.845 1.00 62.41 74 PRO A C 1
ATOM 578 O O . PRO A 1 74 ? 12.030 8.239 -5.781 1.00 62.41 74 PRO A O 1
ATOM 581 N N . VAL A 1 75 ? 12.656 8.485 -3.637 1.00 69.56 75 VAL A N 1
ATOM 582 C CA . VAL A 1 75 ? 12.451 7.100 -3.212 1.00 69.56 75 VAL A CA 1
ATOM 583 C C . VAL A 1 75 ? 11.185 7.037 -2.370 1.00 69.56 75 VAL A C 1
ATOM 585 O O . VAL A 1 75 ? 11.150 7.535 -1.247 1.00 69.56 75 VAL A O 1
ATOM 588 N N . ILE A 1 76 ? 10.142 6.415 -2.914 1.00 76.19 76 ILE A N 1
ATOM 589 C CA . ILE A 1 76 ? 8.871 6.240 -2.211 1.00 76.19 76 ILE A CA 1
ATOM 590 C C . ILE A 1 76 ? 9.002 5.069 -1.222 1.00 76.19 76 ILE A C 1
ATOM 592 O O . ILE A 1 76 ? 9.702 4.090 -1.494 1.00 76.19 76 ILE A O 1
ATOM 596 N N . ARG A 1 77 ? 8.334 5.156 -0.067 1.00 78.75 77 ARG A N 1
ATOM 597 C CA . ARG A 1 77 ? 8.344 4.121 0.977 1.00 78.75 77 ARG A CA 1
ATOM 598 C C . ARG A 1 77 ? 6.911 3.775 1.383 1.00 78.75 77 ARG A C 1
ATOM 600 O O . ARG A 1 77 ? 6.242 4.561 2.039 1.00 78.75 77 ARG A O 1
ATOM 607 N N . TYR A 1 78 ? 6.421 2.622 0.949 1.00 82.75 78 TYR A N 1
ATOM 608 C CA . TYR A 1 78 ? 5.192 2.009 1.450 1.00 82.75 78 TYR A CA 1
ATOM 609 C C . TYR A 1 78 ? 5.229 0.501 1.223 1.00 82.75 78 TYR A C 1
ATOM 611 O O . TYR A 1 78 ? 5.619 0.022 0.157 1.00 82.75 78 TYR A O 1
ATOM 619 N N . MET A 1 79 ? 4.743 -0.254 2.198 1.00 90.38 79 MET A N 1
ATOM 620 C CA . MET A 1 79 ? 4.509 -1.681 2.046 1.00 90.38 79 MET A CA 1
ATOM 621 C C . MET A 1 79 ? 3.244 -1.947 1.230 1.00 90.38 79 MET A C 1
ATOM 623 O O . MET A 1 79 ? 2.273 -1.183 1.258 1.00 90.38 79 MET A O 1
ATOM 627 N N . LEU A 1 80 ? 3.239 -3.085 0.542 1.00 93.50 80 LEU A N 1
ATOM 628 C CA . LEU A 1 80 ? 2.071 -3.606 -0.151 1.00 93.50 80 LEU A CA 1
ATOM 629 C C . LEU A 1 80 ? 1.484 -4.806 0.574 1.00 93.50 80 LEU A C 1
ATOM 631 O O . LEU A 1 80 ? 2.174 -5.531 1.290 1.00 93.50 80 LEU A O 1
ATOM 635 N N . TYR A 1 81 ? 0.193 -5.040 0.357 1.00 93.62 81 TYR A N 1
ATOM 636 C CA . TYR A 1 81 ? -0.550 -6.038 1.113 1.00 93.62 81 TYR A CA 1
ATOM 637 C C . TYR A 1 81 ? -1.475 -6.836 0.217 1.00 93.62 81 TYR A C 1
ATOM 639 O O . TYR A 1 81 ? -2.282 -6.279 -0.518 1.00 93.62 81 TYR A O 1
ATOM 647 N N . ILE A 1 82 ? -1.407 -8.155 0.327 1.00 94.31 82 ILE A N 1
ATOM 648 C CA . ILE A 1 82 ? -2.523 -9.025 -0.034 1.00 94.31 82 ILE A CA 1
ATOM 649 C C . ILE A 1 82 ? -3.191 -9.354 1.300 1.00 94.31 82 ILE A C 1
ATOM 651 O O . ILE A 1 82 ? -2.623 -10.146 2.062 1.00 94.31 82 ILE A O 1
ATOM 655 N N . PRO A 1 83 ? -4.316 -8.692 1.643 1.00 91.62 83 PRO A N 1
ATOM 656 C CA . PRO A 1 83 ? -4.846 -8.677 3.000 1.00 91.62 83 PRO A CA 1
ATOM 657 C C . PRO A 1 83 ? -4.988 -10.079 3.583 1.00 91.62 83 PRO A C 1
ATOM 659 O O . PRO A 1 83 ? -5.458 -10.992 2.910 1.00 91.62 83 PRO A O 1
ATOM 662 N N . LEU A 1 84 ? -4.553 -10.234 4.836 1.00 87.00 84 LEU A N 1
ATOM 663 C CA . LEU A 1 84 ? -4.566 -11.481 5.618 1.00 87.00 84 LEU A CA 1
ATOM 664 C C . LEU A 1 84 ? -3.729 -12.653 5.070 1.00 87.00 84 LEU A C 1
ATOM 666 O O . LEU A 1 84 ? -3.538 -13.625 5.795 1.00 87.00 84 LEU A O 1
ATOM 670 N N . LYS A 1 85 ? -3.137 -12.539 3.872 1.00 90.62 85 LYS A N 1
ATOM 671 C CA . LYS A 1 85 ? -2.221 -13.542 3.313 1.00 90.62 85 LYS A CA 1
ATOM 672 C C . LYS A 1 85 ? -0.746 -13.123 3.303 1.00 90.62 85 LYS A C 1
ATOM 674 O O . LYS A 1 85 ? 0.093 -13.852 3.842 1.00 90.62 85 LYS A O 1
ATOM 679 N N . TYR A 1 86 ? -0.425 -11.960 2.725 1.00 93.88 86 TYR A N 1
ATOM 680 C CA . TYR A 1 86 ? 0.960 -11.521 2.512 1.00 93.88 86 TYR A CA 1
ATOM 681 C C . TYR A 1 86 ? 1.189 -10.028 2.762 1.00 93.88 86 TYR A C 1
ATOM 683 O O . TYR A 1 86 ? 0.370 -9.192 2.379 1.00 93.88 86 TYR A O 1
ATOM 691 N N . ALA A 1 87 ? 2.361 -9.703 3.308 1.00 94.50 87 ALA A N 1
ATOM 692 C CA . ALA A 1 87 ? 3.003 -8.404 3.111 1.00 94.50 87 ALA A CA 1
ATOM 693 C C . ALA A 1 87 ? 4.048 -8.535 1.991 1.00 94.50 87 ALA A C 1
ATOM 695 O O . ALA A 1 87 ? 4.775 -9.530 1.932 1.00 94.50 87 ALA A O 1
ATOM 696 N N . VAL A 1 88 ? 4.092 -7.557 1.091 1.00 95.31 88 VAL A N 1
ATOM 697 C CA . VAL A 1 88 ? 4.926 -7.563 -0.114 1.00 95.31 88 VAL A CA 1
ATOM 698 C C . VAL A 1 88 ? 5.845 -6.346 -0.073 1.00 95.31 88 VAL A C 1
ATOM 700 O O . VAL A 1 88 ? 5.412 -5.209 -0.256 1.00 95.31 88 VAL A O 1
ATOM 703 N N . GLU A 1 89 ? 7.120 -6.603 0.188 1.00 94.25 89 GLU A N 1
ATOM 704 C CA . GLU A 1 89 ? 8.185 -5.605 0.159 1.00 94.25 89 GLU A CA 1
ATOM 705 C C . GLU A 1 89 ? 8.714 -5.516 -1.267 1.00 94.25 89 GLU A C 1
ATOM 707 O O . GLU A 1 89 ? 9.121 -6.525 -1.839 1.00 94.25 89 GLU A O 1
ATOM 712 N N . VAL A 1 90 ? 8.697 -4.314 -1.835 1.00 93.62 90 VAL A N 1
ATOM 713 C CA . VAL A 1 90 ? 9.260 -4.031 -3.156 1.00 93.62 90 VAL A CA 1
ATOM 714 C C . VAL A 1 90 ? 10.416 -3.064 -2.978 1.00 93.62 90 VAL A C 1
ATOM 716 O O . VAL A 1 90 ? 10.234 -2.007 -2.366 1.00 93.62 90 VAL A O 1
ATOM 719 N N . ASN A 1 91 ? 11.574 -3.420 -3.527 1.00 92.44 91 ASN A N 1
ATOM 720 C CA . ASN A 1 91 ? 12.731 -2.547 -3.625 1.00 92.44 91 ASN A CA 1
ATOM 721 C C . ASN A 1 91 ? 13.129 -2.416 -5.089 1.00 92.44 91 ASN A C 1
ATOM 723 O O . ASN A 1 91 ? 13.293 -3.407 -5.795 1.00 92.44 91 ASN A O 1
ATOM 727 N N . MET A 1 92 ? 13.255 -1.183 -5.554 1.00 92.06 92 MET A N 1
ATOM 728 C CA . MET A 1 92 ? 13.704 -0.889 -6.902 1.00 92.06 92 MET A CA 1
ATOM 729 C C . MET A 1 92 ? 14.472 0.421 -6.894 1.00 92.06 92 MET A C 1
ATOM 731 O O . MET A 1 92 ? 13.997 1.402 -6.324 1.00 92.06 92 MET A O 1
ATOM 735 N N . THR A 1 93 ? 15.593 0.455 -7.607 1.00 90.06 93 THR A N 1
ATOM 736 C CA . THR A 1 93 ? 16.331 1.684 -7.905 1.00 90.06 93 THR A CA 1
ATOM 737 C C . THR A 1 93 ? 16.473 1.841 -9.410 1.00 90.06 93 THR A C 1
ATOM 739 O O . THR A 1 93 ? 16.937 0.935 -10.106 1.00 90.06 93 THR A O 1
ATOM 742 N N . VAL A 1 94 ? 16.109 3.016 -9.911 1.00 88.31 94 VAL A N 1
ATOM 743 C CA . VAL A 1 94 ? 16.225 3.399 -11.315 1.00 88.31 94 VAL A CA 1
ATOM 744 C C . VAL A 1 94 ? 17.063 4.660 -11.413 1.00 88.31 94 VAL A C 1
ATOM 746 O O . VAL A 1 94 ? 16.774 5.660 -10.762 1.00 88.31 94 VAL A O 1
ATOM 749 N N . HIS A 1 95 ? 18.063 4.641 -12.286 1.00 88.31 95 HIS A N 1
ATOM 750 C CA . HIS A 1 95 ? 18.807 5.836 -12.665 1.00 88.31 95 HIS A CA 1
ATOM 751 C C . HIS A 1 95 ? 18.281 6.347 -13.994 1.00 88.31 95 HIS A C 1
ATOM 753 O O . HIS A 1 95 ? 18.145 5.583 -14.952 1.00 88.31 95 HIS A O 1
ATOM 759 N N . SER A 1 96 ? 17.977 7.637 -14.052 1.00 86.12 96 SER A N 1
ATOM 760 C CA . SER A 1 96 ? 17.526 8.313 -15.262 1.00 86.12 96 SER A CA 1
ATOM 761 C C . SER A 1 96 ? 18.360 9.563 -15.491 1.00 86.12 96 SER A C 1
ATOM 763 O O . SER A 1 96 ? 18.351 10.480 -14.674 1.00 86.12 96 SER A O 1
ATOM 765 N N . ASN A 1 97 ? 19.052 9.605 -16.622 1.00 87.31 97 ASN A N 1
ATOM 766 C CA . ASN A 1 97 ? 19.795 10.761 -17.093 1.00 87.31 97 ASN A CA 1
ATOM 767 C C . ASN A 1 97 ? 19.143 11.310 -18.366 1.00 87.31 97 ASN A C 1
ATOM 769 O O . ASN A 1 97 ? 18.695 10.554 -19.238 1.00 87.31 97 ASN A O 1
ATOM 773 N N . ARG A 1 98 ? 19.077 12.635 -18.463 1.00 86.75 98 ARG A N 1
ATOM 774 C CA . ARG A 1 98 ? 18.445 13.342 -19.566 1.00 86.75 98 ARG A CA 1
ATOM 775 C C . ARG A 1 98 ? 19.446 14.279 -20.224 1.00 86.75 98 ARG A C 1
ATOM 777 O O . ARG A 1 98 ? 20.026 15.162 -19.599 1.00 86.75 98 ARG A O 1
ATOM 784 N N . MET A 1 99 ? 19.625 14.094 -21.524 1.00 87.62 99 MET A N 1
ATOM 785 C CA . MET A 1 99 ? 20.510 14.930 -22.326 1.00 87.62 99 MET A CA 1
ATOM 786 C C . MET A 1 99 ? 19.701 15.634 -23.402 1.00 87.62 99 MET A C 1
ATOM 788 O O . MET A 1 99 ? 18.865 15.020 -24.063 1.00 87.62 99 MET A O 1
ATOM 792 N N . ARG A 1 100 ? 19.975 16.914 -23.634 1.00 86.75 100 ARG A N 1
ATOM 793 C CA . ARG A 1 100 ? 19.306 17.702 -24.669 1.00 86.75 100 ARG A CA 1
ATOM 794 C C . ARG A 1 100 ? 20.251 17.969 -25.827 1.00 86.75 100 ARG A C 1
ATOM 796 O O . ARG A 1 100 ? 21.380 18.423 -25.645 1.00 86.75 100 ARG A O 1
ATOM 803 N N . ASP A 1 101 ? 19.763 17.741 -27.035 1.00 85.88 101 ASP A N 1
ATOM 804 C CA . ASP A 1 101 ? 20.353 18.330 -28.226 1.00 85.88 101 ASP A CA 1
ATOM 805 C C . ASP A 1 101 ? 19.896 19.783 -28.335 1.00 85.88 101 ASP A C 1
ATOM 807 O O . ASP A 1 101 ? 18.734 20.071 -28.620 1.00 85.88 101 ASP A O 1
ATOM 811 N N . VAL A 1 102 ? 20.818 20.716 -28.107 1.00 83.00 102 VAL A N 1
ATOM 812 C CA . VAL A 1 102 ? 20.504 22.154 -28.123 1.00 83.00 102 VAL A CA 1
ATOM 813 C C . VAL A 1 102 ? 20.157 22.682 -29.515 1.00 83.00 102 VAL A C 1
ATOM 815 O O . VAL A 1 102 ? 19.689 23.811 -29.631 1.00 83.00 102 VAL A O 1
ATOM 818 N N . ASN A 1 103 ? 20.411 21.898 -30.567 1.00 85.06 103 ASN A N 1
ATOM 819 C CA . ASN A 1 103 ? 20.144 22.298 -31.944 1.00 85.06 103 ASN A CA 1
ATOM 820 C C . ASN A 1 103 ? 18.784 21.796 -32.446 1.00 85.06 103 ASN A C 1
ATOM 822 O O . ASN A 1 103 ? 18.215 22.411 -33.344 1.00 85.06 103 ASN A O 1
ATOM 826 N N . THR A 1 104 ? 18.287 20.676 -31.915 1.00 82.00 104 THR A N 1
ATOM 827 C CA . THR A 1 104 ? 17.042 20.031 -32.375 1.00 82.00 104 THR A CA 1
ATOM 828 C C . THR A 1 104 ? 15.941 20.009 -31.321 1.00 82.00 104 THR A C 1
ATOM 830 O O . THR A 1 104 ? 14.834 19.580 -31.622 1.00 82.00 104 THR A O 1
ATOM 833 N N . ASP A 1 105 ? 16.234 20.440 -30.090 1.00 75.88 105 ASP A N 1
ATOM 834 C CA . ASP A 1 105 ? 15.370 20.278 -28.913 1.00 75.88 105 ASP A CA 1
ATOM 835 C C . ASP A 1 105 ? 14.986 18.823 -28.599 1.00 75.88 105 ASP A C 1
ATOM 837 O O . ASP A 1 105 ? 14.156 18.567 -27.724 1.00 75.88 105 ASP A O 1
ATOM 841 N N . LYS A 1 106 ? 15.648 17.855 -29.244 1.00 85.12 106 LYS A N 1
ATOM 842 C CA . LYS A 1 106 ? 15.507 16.435 -28.945 1.00 85.12 106 LYS A CA 1
ATOM 843 C C . LYS A 1 106 ? 16.078 16.128 -27.567 1.00 85.12 106 LYS A C 1
ATOM 845 O O . LYS A 1 106 ? 17.166 16.588 -27.208 1.00 85.12 106 LYS A O 1
ATOM 850 N N . THR A 1 107 ? 15.365 15.298 -26.816 1.00 86.56 107 THR A N 1
ATOM 851 C CA . THR A 1 107 ? 15.788 14.846 -25.495 1.00 86.56 107 THR A CA 1
ATOM 852 C C . THR A 1 107 ? 16.141 13.370 -25.549 1.00 86.56 107 THR A C 1
ATOM 854 O O . THR A 1 107 ? 15.272 12.526 -25.755 1.00 86.56 107 THR A O 1
ATOM 857 N N . TYR A 1 108 ? 17.410 13.055 -25.330 1.00 86.62 108 TYR A N 1
ATOM 858 C CA . TYR A 1 108 ? 17.886 11.695 -25.132 1.00 86.62 108 TYR A CA 1
ATOM 859 C C . TYR A 1 108 ? 17.688 11.271 -23.679 1.00 86.62 108 TYR A C 1
ATOM 861 O O . TYR A 1 108 ? 17.856 12.068 -22.753 1.00 86.62 108 TYR A O 1
ATOM 869 N N . LEU A 1 109 ? 17.319 10.008 -23.503 1.00 86.56 109 LEU A N 1
ATOM 870 C CA . LEU A 1 109 ? 17.030 9.393 -22.218 1.00 86.56 109 LEU A CA 1
ATOM 871 C C . LEU A 1 109 ? 17.959 8.195 -22.043 1.00 86.56 109 LEU A C 1
ATOM 873 O O . LEU A 1 109 ? 17.908 7.243 -22.818 1.00 86.56 109 LEU A O 1
ATOM 877 N N . GLU A 1 110 ? 18.785 8.234 -21.006 1.00 86.88 110 GLU A N 1
ATOM 878 C CA . GLU A 1 110 ? 19.544 7.077 -20.542 1.00 86.88 110 GLU A CA 1
ATOM 879 C C . GLU A 1 110 ? 18.909 6.609 -19.239 1.00 86.88 110 GLU A C 1
ATOM 881 O O . GLU A 1 110 ? 18.985 7.295 -18.220 1.00 86.88 110 GLU A O 1
ATOM 886 N N . ARG A 1 111 ? 18.222 5.466 -19.280 1.00 87.06 111 ARG A N 1
ATOM 887 C CA . ARG A 1 111 ? 17.531 4.908 -18.117 1.00 87.06 111 ARG A CA 1
ATOM 888 C C . ARG A 1 111 ? 17.992 3.480 -17.872 1.00 87.06 111 ARG A C 1
ATOM 890 O O . ARG A 1 111 ? 18.081 2.693 -18.811 1.00 87.06 111 ARG A O 1
ATOM 897 N N . ASN A 1 112 ? 18.278 3.157 -16.616 1.00 88.81 112 ASN A N 1
ATOM 898 C CA . ASN A 1 112 ? 18.704 1.827 -16.202 1.00 88.81 112 ASN A CA 1
ATOM 899 C C . ASN A 1 112 ? 18.103 1.468 -14.842 1.00 88.81 112 ASN A C 1
ATOM 901 O O . ASN A 1 112 ? 18.177 2.261 -13.905 1.00 88.81 112 ASN A O 1
ATOM 905 N N . ILE A 1 113 ? 17.574 0.252 -14.734 1.00 91.25 113 ILE A N 1
ATOM 906 C CA . ILE A 1 113 ? 17.151 -0.335 -13.462 1.00 91.25 113 ILE A CA 1
ATOM 907 C C . ILE A 1 113 ? 18.390 -0.976 -12.826 1.00 91.25 113 ILE A C 1
ATOM 909 O O . ILE A 1 113 ? 18.969 -1.907 -13.384 1.00 91.25 113 ILE A O 1
ATOM 913 N N . GLU A 1 114 ? 18.839 -0.441 -11.693 1.00 92.56 114 GLU A N 1
ATOM 914 C CA . GLU A 1 114 ? 19.996 -0.962 -10.955 1.00 92.56 114 GLU A CA 1
ATOM 915 C C . GLU A 1 114 ? 19.628 -2.238 -10.190 1.00 92.56 114 GLU A C 1
ATOM 917 O O . GLU A 1 114 ? 20.349 -3.232 -10.250 1.00 92.56 114 GLU A O 1
ATOM 922 N N . ASN A 1 115 ? 18.489 -2.211 -9.500 1.00 93.25 115 ASN A N 1
ATOM 923 C CA . ASN A 1 115 ? 17.917 -3.343 -8.781 1.00 93.25 115 ASN A CA 1
ATOM 924 C C . ASN A 1 115 ? 16.391 -3.304 -8.884 1.00 93.25 115 ASN A C 1
ATOM 926 O O . ASN A 1 115 ? 15.808 -2.229 -9.045 1.00 93.25 115 ASN A O 1
ATOM 930 N N . PHE A 1 116 ? 15.773 -4.482 -8.812 1.00 94.50 116 PHE A N 1
ATOM 931 C CA . PHE A 1 116 ? 14.333 -4.637 -8.663 1.00 94.50 116 PHE A CA 1
ATOM 932 C C . PHE A 1 116 ? 14.041 -6.007 -8.036 1.00 94.50 116 PHE A C 1
ATOM 934 O O . PHE A 1 116 ? 14.008 -7.024 -8.732 1.00 94.50 116 PHE A O 1
ATOM 941 N N . ASP A 1 117 ? 13.846 -6.020 -6.721 1.00 95.44 117 ASP A N 1
ATOM 942 C CA . ASP A 1 117 ? 13.551 -7.206 -5.925 1.00 95.44 117 ASP A CA 1
ATOM 943 C C . ASP A 1 117 ? 12.215 -7.096 -5.188 1.00 95.44 117 ASP A C 1
ATOM 945 O O . ASP A 1 117 ? 11.727 -6.012 -4.852 1.00 95.44 117 ASP A O 1
ATOM 949 N N . VAL A 1 118 ? 11.610 -8.258 -4.957 1.00 97.12 118 VAL A N 1
ATOM 950 C CA . VAL A 1 118 ? 10.368 -8.393 -4.202 1.00 97.12 118 VAL A CA 1
ATOM 951 C C . VAL A 1 118 ? 10.545 -9.475 -3.151 1.00 97.12 118 VAL A C 1
ATOM 953 O O . VAL A 1 118 ? 10.903 -10.607 -3.481 1.00 97.12 118 VAL A O 1
ATOM 956 N N . LYS A 1 119 ? 10.235 -9.161 -1.892 1.00 96.44 119 LYS A N 1
ATOM 957 C CA . LYS A 1 119 ? 10.151 -10.148 -0.809 1.00 96.44 119 LYS A CA 1
ATOM 958 C C . LYS A 1 119 ? 8.718 -10.294 -0.338 1.00 96.44 119 LYS A C 1
ATOM 960 O O . LYS A 1 119 ? 8.005 -9.316 -0.122 1.00 96.44 119 LYS A O 1
ATOM 965 N N . VAL A 1 120 ? 8.306 -11.539 -0.149 1.00 96.62 120 VAL A N 1
ATOM 966 C CA . VAL A 1 120 ? 6.933 -11.894 0.205 1.00 96.62 120 VAL A CA 1
ATOM 967 C C . VAL A 1 120 ? 6.937 -12.527 1.581 1.00 96.62 120 VAL A C 1
ATOM 969 O O . VAL A 1 120 ? 7.492 -13.609 1.776 1.00 96.62 120 VAL A O 1
ATOM 972 N N . TYR A 1 121 ? 6.300 -11.870 2.540 1.00 94.50 121 TYR A N 1
ATOM 973 C CA . TYR A 1 121 ? 6.208 -12.328 3.921 1.00 94.50 121 TYR A CA 1
ATOM 974 C C . TYR A 1 121 ? 4.822 -12.908 4.177 1.00 94.50 121 TYR A C 1
ATOM 976 O O . TYR A 1 121 ? 3.810 -12.259 3.917 1.00 94.50 121 TYR A O 1
ATOM 984 N N . GLY A 1 122 ? 4.767 -14.137 4.689 1.00 90.62 122 GLY A N 1
ATOM 985 C CA . GLY A 1 122 ? 3.503 -14.768 5.071 1.00 90.62 122 GLY A CA 1
ATOM 986 C C . GLY A 1 122 ? 2.977 -14.189 6.378 1.00 90.62 122 GLY A C 1
ATOM 987 O O . GLY A 1 122 ? 3.740 -14.034 7.326 1.00 90.62 122 GLY A O 1
ATOM 988 N N . ILE A 1 123 ? 1.680 -13.908 6.457 1.00 80.94 123 ILE A N 1
ATOM 989 C CA . ILE A 1 123 ? 1.077 -13.363 7.679 1.00 80.94 123 ILE A CA 1
ATOM 990 C C . ILE A 1 123 ? 1.057 -14.430 8.790 1.00 80.94 123 ILE A C 1
ATOM 992 O O . ILE A 1 123 ? 0.889 -15.621 8.528 1.00 80.94 123 ILE A O 1
ATOM 996 N N . GLY A 1 124 ? 1.308 -14.012 10.037 1.00 66.81 124 GLY A N 1
ATOM 997 C CA . GLY A 1 124 ? 1.529 -14.912 11.183 1.00 66.81 124 GLY A CA 1
ATOM 998 C C . GLY A 1 124 ? 3.007 -15.140 11.545 1.00 66.81 124 GLY A C 1
ATOM 999 O O . GLY A 1 124 ? 3.313 -15.983 12.388 1.00 66.81 124 GLY A O 1
ATOM 1000 N N . GLY A 1 125 ? 3.929 -14.391 10.930 1.00 65.94 125 GLY A N 1
ATOM 1001 C CA . GLY A 1 125 ? 5.338 -14.294 11.321 1.00 65.94 125 GLY A CA 1
ATOM 1002 C C . GLY 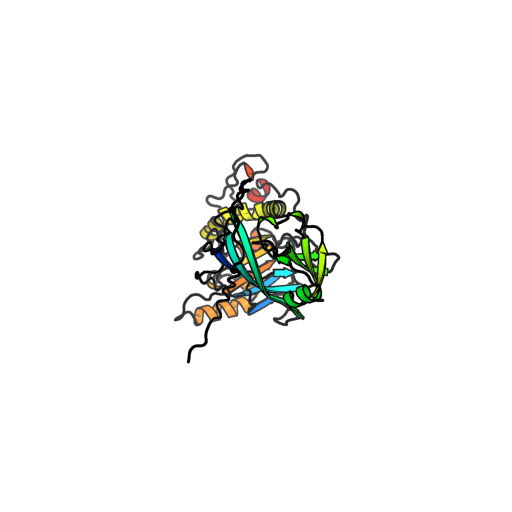A 1 125 ? 6.171 -13.521 10.292 1.00 65.94 125 GLY A C 1
ATOM 1003 O O . GLY A 1 125 ? 5.737 -13.309 9.171 1.00 65.94 125 GLY A O 1
ATOM 1004 N N . LYS A 1 126 ? 7.411 -13.136 10.618 1.00 72.81 126 LYS A N 1
ATOM 1005 C CA . LYS A 1 126 ? 8.327 -12.461 9.664 1.00 72.81 126 LYS A CA 1
ATOM 1006 C C . LYS A 1 126 ? 8.983 -13.434 8.670 1.00 72.81 126 LYS A C 1
ATOM 1008 O O . LYS A 1 126 ? 10.088 -13.193 8.192 1.00 72.81 126 LYS A O 1
ATOM 1013 N N . GLN A 1 127 ? 8.366 -14.590 8.425 1.00 84.38 127 GLN A N 1
ATOM 1014 C CA . GLN A 1 127 ? 8.968 -15.608 7.574 1.00 84.38 127 GLN A CA 1
ATOM 1015 C C . GLN A 1 127 ? 8.791 -15.213 6.111 1.00 84.38 127 GLN A C 1
ATOM 1017 O O . GLN A 1 127 ? 7.667 -15.177 5.603 1.00 84.38 127 GLN A O 1
ATOM 1022 N N . ILE A 1 128 ? 9.918 -15.003 5.437 1.00 89.88 128 ILE A N 1
ATOM 1023 C CA . ILE A 1 128 ? 9.966 -14.875 3.985 1.00 89.88 128 ILE A CA 1
ATOM 1024 C C . ILE A 1 128 ? 9.465 -16.187 3.374 1.00 89.88 128 ILE A C 1
ATOM 1026 O O . ILE A 1 128 ? 9.972 -17.273 3.669 1.00 89.88 128 ILE A O 1
ATOM 1030 N N . LYS A 1 129 ? 8.411 -16.082 2.570 1.00 94.12 129 LYS A N 1
ATOM 1031 C CA . LYS A 1 129 ? 7.803 -17.182 1.817 1.00 94.12 129 LYS A CA 1
ATOM 1032 C C . LYS A 1 129 ? 8.357 -17.264 0.407 1.00 94.12 129 LYS A C 1
ATOM 1034 O O . LYS A 1 129 ? 8.450 -18.369 -0.117 1.00 94.12 129 LYS A O 1
ATOM 1039 N N . ASN A 1 130 ? 8.712 -16.123 -0.174 1.00 95.94 130 ASN A N 1
ATOM 1040 C CA . ASN A 1 130 ? 9.293 -16.053 -1.502 1.00 95.94 130 ASN A CA 1
ATOM 1041 C C . ASN A 1 130 ? 10.164 -14.798 -1.659 1.00 95.94 130 ASN A C 1
ATOM 1043 O O . ASN A 1 130 ? 9.894 -13.776 -1.024 1.00 95.94 130 ASN A O 1
ATOM 1047 N N . GLU A 1 131 ? 11.169 -14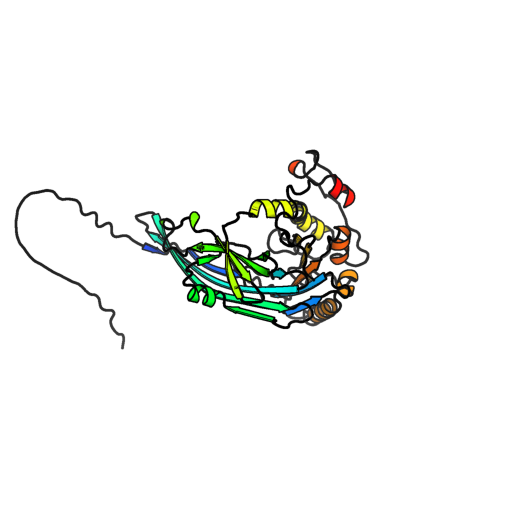.886 -2.524 1.00 97.25 131 GLU A N 1
ATOM 1048 C CA . GLU A 1 131 ? 11.994 -13.764 -2.980 1.00 97.25 131 GLU A CA 1
ATOM 1049 C C . GLU A 1 131 ? 12.066 -13.823 -4.504 1.00 97.25 131 GLU A C 1
ATOM 1051 O O . GLU A 1 131 ? 12.326 -14.881 -5.077 1.00 97.25 131 GLU A O 1
ATOM 1056 N N . ILE A 1 132 ? 11.799 -12.699 -5.161 1.00 98.25 132 ILE A N 1
ATOM 1057 C CA . ILE A 1 132 ? 11.678 -12.618 -6.614 1.00 98.25 132 ILE A CA 1
ATOM 1058 C C . ILE A 1 132 ? 12.632 -11.533 -7.110 1.00 98.25 132 ILE A C 1
ATOM 1060 O O . ILE A 1 132 ? 12.457 -10.357 -6.793 1.00 98.25 132 ILE A O 1
ATOM 1064 N N . ASP A 1 133 ? 13.621 -11.930 -7.910 1.00 97.75 133 ASP A N 1
ATOM 1065 C CA . ASP A 1 133 ? 14.485 -11.007 -8.650 1.00 97.75 133 ASP A CA 1
ATOM 1066 C C . ASP A 1 133 ? 13.783 -10.614 -9.955 1.00 97.75 133 ASP A C 1
ATOM 1068 O O . ASP A 1 133 ? 13.856 -11.303 -10.977 1.00 97.75 133 ASP A O 1
ATOM 1072 N N . VAL A 1 134 ? 13.025 -9.520 -9.898 1.00 97.06 134 VAL A N 1
ATOM 1073 C CA . VAL A 1 134 ? 12.237 -9.044 -11.038 1.00 97.06 134 VAL A CA 1
ATOM 1074 C C . VAL A 1 134 ? 13.156 -8.566 -12.156 1.00 97.06 134 VAL A C 1
ATOM 1076 O O . VAL A 1 134 ? 12.859 -8.796 -13.328 1.00 97.06 134 VAL A O 1
ATOM 1079 N N . LEU A 1 135 ? 14.288 -7.943 -11.818 1.00 96.19 135 LEU A N 1
ATOM 1080 C CA . LEU A 1 135 ? 15.261 -7.491 -12.807 1.00 96.19 135 LEU A CA 1
ATOM 1081 C C . LEU A 1 135 ? 15.813 -8.666 -13.626 1.00 96.19 135 LEU A C 1
ATOM 1083 O O . LEU A 1 135 ? 15.926 -8.554 -14.849 1.00 96.19 135 LEU A O 1
ATOM 1087 N N . GLU A 1 136 ? 16.132 -9.788 -12.983 1.00 97.06 136 GLU A N 1
ATOM 1088 C CA . GLU A 1 136 ? 16.594 -10.983 -13.691 1.00 97.06 136 GLU A CA 1
ATOM 1089 C C . GLU A 1 136 ? 15.493 -11.592 -14.568 1.00 97.06 136 GLU A C 1
ATOM 1091 O O . GLU A 1 136 ? 15.744 -11.888 -15.736 1.00 97.06 136 GLU A O 1
ATOM 1096 N N . ILE A 1 137 ? 14.248 -11.660 -14.083 1.00 97.19 137 ILE A N 1
ATOM 1097 C CA . ILE A 1 137 ? 13.105 -12.133 -14.887 1.00 97.19 137 ILE A CA 1
ATOM 1098 C C . ILE A 1 137 ? 12.923 -11.284 -16.154 1.00 97.19 137 ILE A C 1
ATOM 1100 O O . ILE A 1 137 ? 12.694 -11.827 -17.242 1.00 97.19 137 ILE A O 1
ATOM 1104 N N . LEU A 1 138 ? 13.027 -9.955 -16.040 1.00 95.31 138 LEU A N 1
ATOM 1105 C CA . LEU A 1 138 ? 12.933 -9.051 -17.189 1.00 95.31 138 LEU A CA 1
ATOM 1106 C C . LEU A 1 138 ? 14.064 -9.311 -18.198 1.00 95.31 138 LEU A C 1
ATOM 1108 O O . LEU A 1 138 ? 13.802 -9.377 -19.402 1.00 95.31 138 LEU A O 1
ATOM 1112 N N . LYS A 1 139 ? 15.300 -9.535 -17.730 1.00 95.19 139 LYS A N 1
ATOM 1113 C CA . LYS A 1 139 ? 16.446 -9.873 -18.595 1.00 95.19 139 LYS A CA 1
ATOM 1114 C C . LYS A 1 139 ? 16.267 -11.218 -19.297 1.00 95.19 139 LYS A C 1
ATOM 1116 O O . LYS A 1 139 ? 16.461 -11.290 -20.509 1.00 95.19 139 LYS A O 1
ATOM 1121 N N . GLU A 1 140 ? 15.866 -12.264 -18.576 1.00 96.88 140 GLU A N 1
ATOM 1122 C CA . GLU A 1 140 ? 15.649 -13.608 -19.132 1.00 96.88 140 GLU A CA 1
ATOM 1123 C C . GLU A 1 140 ? 14.566 -13.618 -20.215 1.00 96.88 140 GLU A C 1
ATOM 1125 O O . GLU A 1 140 ? 14.688 -14.309 -21.230 1.00 96.88 140 GLU A O 1
ATOM 1130 N N . LYS A 1 141 ? 13.516 -12.810 -20.031 1.00 95.12 141 LYS A N 1
ATOM 1131 C CA . LYS A 1 141 ? 12.434 -12.635 -21.008 1.00 95.12 141 LYS A CA 1
ATOM 1132 C C . LYS A 1 141 ? 12.766 -11.629 -22.115 1.00 95.12 141 LYS A C 1
ATOM 1134 O O . LYS A 1 141 ? 11.934 -11.418 -22.995 1.00 95.12 141 LYS A O 1
ATOM 1139 N N . ASN A 1 142 ? 13.964 -11.036 -22.105 1.00 94.25 142 ASN A N 1
ATOM 1140 C CA . ASN A 1 142 ? 14.393 -9.993 -23.039 1.00 94.25 142 ASN A CA 1
ATOM 1141 C C . ASN A 1 142 ? 13.411 -8.801 -23.085 1.00 94.25 142 ASN A C 1
ATOM 1143 O O . ASN A 1 142 ? 13.110 -8.255 -24.148 1.00 94.25 142 ASN A O 1
ATOM 1147 N N . MET A 1 143 ? 12.884 -8.424 -21.919 1.00 93.19 143 MET A N 1
ATOM 1148 C CA . MET A 1 143 ? 11.964 -7.306 -21.740 1.00 93.19 143 MET A CA 1
ATOM 1149 C C . MET A 1 143 ? 12.750 -6.056 -21.344 1.00 93.19 143 MET A C 1
ATOM 1151 O O . MET A 1 143 ? 13.262 -5.957 -20.233 1.00 93.19 143 MET A O 1
ATOM 1155 N N . ASN A 1 144 ? 12.828 -5.083 -22.251 1.00 91.19 144 ASN A N 1
ATOM 1156 C CA . ASN A 1 144 ? 13.470 -3.792 -21.998 1.00 91.19 144 ASN A CA 1
ATOM 1157 C C . ASN A 1 144 ? 12.421 -2.735 -21.631 1.00 91.19 144 ASN A C 1
ATOM 1159 O O . ASN A 1 144 ? 12.124 -1.830 -22.413 1.00 91.19 144 ASN A O 1
ATOM 1163 N N . ILE A 1 145 ? 11.815 -2.907 -20.460 1.00 91.12 145 ILE A N 1
ATOM 1164 C CA . ILE A 1 145 ? 10.732 -2.063 -19.953 1.00 91.12 145 ILE A CA 1
ATOM 1165 C C . ILE A 1 145 ? 11.113 -1.442 -18.614 1.00 91.12 145 ILE A C 1
ATOM 1167 O O . ILE A 1 145 ? 11.966 -1.960 -17.896 1.00 91.12 145 ILE A O 1
ATOM 1171 N N . MET A 1 146 ? 10.441 -0.356 -18.259 1.00 88.19 146 MET A N 1
ATOM 1172 C CA . MET A 1 146 ? 10.498 0.229 -16.924 1.00 88.19 146 MET A CA 1
ATOM 1173 C C . MET A 1 146 ? 9.087 0.498 -16.412 1.00 88.19 146 MET A C 1
ATOM 1175 O O . MET A 1 146 ? 8.197 0.763 -17.230 1.00 88.19 146 MET A O 1
ATOM 1179 N N . PRO A 1 147 ? 8.863 0.480 -15.089 1.00 88.81 147 PRO A N 1
ATOM 1180 C CA . PRO A 1 147 ? 7.625 0.997 -14.531 1.00 88.81 147 PRO A CA 1
ATOM 1181 C C . PRO A 1 147 ? 7.398 2.437 -15.001 1.00 88.81 147 PRO A C 1
ATOM 1183 O O . PRO A 1 147 ? 8.343 3.222 -15.080 1.00 88.81 147 PRO A O 1
ATOM 1186 N N . THR A 1 148 ? 6.164 2.781 -15.358 1.00 78.50 148 THR A N 1
ATOM 1187 C CA . THR A 1 148 ? 5.834 4.143 -15.800 1.00 78.50 148 THR A CA 1
ATOM 1188 C C . THR A 1 148 ? 6.145 5.160 -14.694 1.00 78.50 148 THR A C 1
ATOM 1190 O O . THR A 1 148 ? 5.957 4.865 -13.515 1.00 78.50 148 THR A O 1
ATOM 1193 N N . ASP A 1 149 ? 6.649 6.345 -15.049 1.00 57.47 149 ASP A N 1
ATOM 1194 C CA . ASP A 1 149 ? 7.100 7.346 -14.069 1.00 57.47 149 ASP A CA 1
ATOM 1195 C C . ASP A 1 149 ? 5.988 7.595 -13.004 1.00 57.47 149 ASP A C 1
ATOM 1197 O O . ASP A 1 149 ? 4.845 7.890 -13.356 1.00 57.47 149 ASP A O 1
ATOM 1201 N N . TYR A 1 150 ? 6.315 7.412 -11.714 1.00 53.69 150 TYR A N 1
ATOM 1202 C CA . TYR A 1 150 ? 5.403 7.453 -10.546 1.00 53.69 150 TYR A CA 1
ATOM 1203 C C . TYR A 1 150 ? 4.317 6.366 -10.453 1.00 53.69 150 TYR A C 1
ATOM 1205 O O . TYR A 1 150 ? 3.335 6.548 -9.730 1.00 53.69 150 TYR A O 1
ATOM 1213 N N . THR A 1 151 ? 4.460 5.216 -11.127 1.00 58.00 151 THR A N 1
ATOM 1214 C CA . THR A 1 151 ? 3.490 4.129 -10.915 1.00 58.00 151 THR A CA 1
ATOM 1215 C C . THR A 1 151 ? 3.534 3.637 -9.475 1.00 58.00 151 THR A C 1
ATOM 1217 O O . THR A 1 151 ? 4.530 3.081 -9.013 1.00 58.00 151 THR A O 1
ATOM 1220 N N . MET A 1 152 ? 2.414 3.825 -8.778 1.00 69.00 152 MET A N 1
ATOM 1221 C CA . MET A 1 152 ? 2.119 3.150 -7.527 1.00 69.00 152 MET A CA 1
ATOM 1222 C C . MET A 1 152 ? 2.062 1.656 -7.840 1.00 69.00 152 MET A C 1
ATOM 1224 O O . MET A 1 152 ? 1.123 1.178 -8.481 1.00 69.00 152 MET A O 1
ATOM 1228 N N . PHE A 1 153 ? 3.102 0.922 -7.445 1.00 89.19 153 PHE A N 1
ATOM 1229 C CA . PHE A 1 153 ? 3.006 -0.520 -7.322 1.00 89.19 153 PHE A CA 1
ATOM 1230 C C . PHE A 1 153 ? 1.774 -0.840 -6.487 1.00 89.19 153 PHE A C 1
ATOM 1232 O O . PHE A 1 153 ? 1.413 -0.113 -5.560 1.00 89.19 153 PHE A O 1
ATOM 1239 N N . THR A 1 154 ? 1.109 -1.927 -6.829 1.00 90.12 154 THR A N 1
ATOM 1240 C CA . THR A 1 154 ? -0.062 -2.360 -6.089 1.00 90.12 154 THR A CA 1
ATOM 1241 C C . THR A 1 154 ? -0.147 -3.869 -6.055 1.00 90.12 154 THR A C 1
ATOM 1243 O O . THR A 1 154 ? 0.593 -4.572 -6.742 1.00 90.12 154 THR A O 1
ATOM 1246 N N . THR A 1 155 ? -1.057 -4.376 -5.245 1.00 93.75 155 THR A N 1
ATOM 1247 C CA . THR A 1 155 ? -1.348 -5.796 -5.131 1.00 93.75 155 THR A CA 1
ATOM 1248 C C . THR A 1 155 ? -2.812 -6.037 -5.444 1.00 93.75 155 THR A C 1
ATOM 1250 O O . THR A 1 155 ? -3.679 -5.274 -5.029 1.00 93.75 155 THR A O 1
ATOM 1253 N N . ARG A 1 156 ? -3.102 -7.104 -6.190 1.00 91.62 156 ARG A N 1
ATOM 1254 C CA . ARG A 1 156 ? -4.476 -7.542 -6.473 1.00 91.62 156 ARG A CA 1
ATOM 1255 C C . ARG A 1 156 ? -4.533 -9.042 -6.696 1.00 91.62 156 ARG A C 1
ATOM 1257 O O . ARG A 1 156 ? -3.523 -9.656 -7.040 1.00 91.62 156 ARG A O 1
ATOM 1264 N N . MET A 1 157 ? -5.719 -9.624 -6.550 1.00 93.31 157 MET A N 1
ATOM 1265 C CA . MET A 1 157 ? -5.955 -10.962 -7.085 1.00 93.31 157 MET A CA 1
ATOM 1266 C C . MET A 1 157 ? -6.202 -10.859 -8.589 1.00 93.31 157 MET A C 1
ATOM 1268 O O . MET A 1 157 ? -6.975 -10.021 -9.048 1.00 93.31 157 MET A O 1
ATOM 1272 N N . TYR A 1 158 ? -5.567 -11.726 -9.367 1.00 89.88 158 TYR A N 1
ATOM 1273 C CA . TYR A 1 158 ? -5.812 -11.840 -10.797 1.00 89.88 158 TYR A CA 1
ATOM 1274 C C . TYR A 1 158 ? -5.941 -13.305 -11.182 1.00 89.88 158 TYR A C 1
ATOM 1276 O O . TYR A 1 158 ? -5.018 -14.080 -10.961 1.00 89.88 158 TYR A O 1
ATOM 1284 N N . GLU A 1 159 ? -7.096 -13.708 -11.719 1.00 89.19 159 GLU A N 1
ATOM 1285 C CA . GLU A 1 159 ? -7.377 -15.118 -12.042 1.00 89.19 159 GLU A CA 1
ATOM 1286 C C . GLU A 1 159 ? -7.067 -16.069 -10.856 1.00 89.19 159 GLU A C 1
ATOM 1288 O O . GLU A 1 159 ? -6.530 -17.160 -11.029 1.00 89.19 159 GLU A O 1
ATOM 1293 N N . ASN A 1 160 ? -7.409 -15.642 -9.631 1.00 89.56 160 ASN A N 1
ATOM 1294 C CA . ASN A 1 160 ? -7.106 -16.310 -8.351 1.00 89.56 160 ASN A CA 1
ATOM 1295 C C . ASN A 1 160 ? -5.618 -16.389 -7.961 1.00 89.56 160 ASN A C 1
ATOM 1297 O O . ASN A 1 160 ? -5.291 -17.051 -6.976 1.00 89.56 160 ASN A O 1
ATOM 1301 N N . LYS A 1 161 ? -4.726 -15.690 -8.666 1.00 94.00 161 LYS A N 1
ATOM 1302 C CA . LYS A 1 161 ? -3.320 -15.534 -8.281 1.00 94.00 161 LYS A CA 1
ATOM 1303 C C . LYS A 1 161 ? -3.116 -14.241 -7.490 1.00 94.00 161 LYS A C 1
ATOM 1305 O O . LYS A 1 161 ? -3.628 -13.201 -7.908 1.00 94.00 161 LYS A O 1
ATOM 1310 N N . PRO A 1 162 ? -2.398 -14.272 -6.360 1.00 95.38 162 PRO A N 1
ATOM 1311 C CA . PRO A 1 162 ? -1.991 -13.061 -5.664 1.00 95.38 162 PRO A CA 1
ATOM 1312 C C . PRO A 1 162 ? -0.848 -12.383 -6.427 1.00 95.38 162 PRO A C 1
ATOM 1314 O O . PRO A 1 162 ? 0.235 -12.948 -6.551 1.00 95.38 162 PRO A O 1
ATOM 1317 N N . CYS A 1 163 ? -1.063 -11.176 -6.942 1.00 96.44 163 CYS A N 1
ATOM 1318 C CA . CYS A 1 163 ? -0.091 -10.526 -7.818 1.00 96.44 163 CYS A CA 1
ATOM 1319 C C . CYS A 1 163 ? 0.402 -9.189 -7.272 1.00 96.44 163 CYS A C 1
ATOM 1321 O O . CYS A 1 163 ? -0.395 -8.387 -6.786 1.00 96.44 163 CYS A O 1
ATOM 1323 N N . LEU A 1 164 ? 1.699 -8.925 -7.453 1.00 96.31 164 LEU A N 1
ATOM 1324 C CA . LEU A 1 164 ? 2.242 -7.574 -7.574 1.00 96.31 164 LEU A CA 1
ATOM 1325 C C . LEU A 1 164 ? 1.922 -7.056 -8.978 1.00 96.31 164 LEU A C 1
ATOM 1327 O O . LEU A 1 164 ? 2.049 -7.795 -9.957 1.00 96.31 164 LEU A O 1
ATOM 1331 N N . VAL A 1 165 ? 1.516 -5.794 -9.079 1.00 93.88 165 VAL A N 1
ATOM 1332 C CA . VAL A 1 165 ? 1.061 -5.180 -10.326 1.00 93.88 165 VAL A CA 1
ATOM 1333 C C . VAL A 1 165 ? 1.618 -3.771 -10.475 1.00 93.88 165 VAL A C 1
ATOM 1335 O O . VAL A 1 165 ? 1.629 -2.994 -9.521 1.00 93.88 165 VAL A O 1
ATOM 1338 N N . PHE A 1 166 ? 2.054 -3.435 -11.688 1.00 92.62 166 PHE A N 1
ATOM 1339 C CA . PHE A 1 166 ? 2.490 -2.089 -12.057 1.00 92.62 166 PHE A CA 1
ATOM 1340 C C . PHE A 1 166 ? 2.333 -1.854 -13.564 1.00 92.62 166 PHE A C 1
ATOM 1342 O O . PHE A 1 166 ? 2.366 -2.790 -14.364 1.00 92.62 166 PHE A O 1
ATOM 1349 N N . GLY A 1 167 ? 2.144 -0.596 -13.959 1.00 91.38 167 GLY A N 1
ATOM 1350 C CA . GLY A 1 167 ? 2.188 -0.190 -15.364 1.00 91.38 167 GLY A CA 1
ATOM 1351 C C . GLY A 1 167 ? 3.632 -0.037 -15.834 1.00 91.38 167 GLY A C 1
ATOM 1352 O O . GLY A 1 167 ? 4.470 0.442 -15.075 1.00 91.38 167 GLY A O 1
ATOM 1353 N N . ALA A 1 168 ? 3.932 -0.424 -17.072 1.00 92.06 168 ALA A N 1
ATOM 1354 C CA . ALA A 1 168 ? 5.277 -0.333 -17.633 1.00 92.06 168 ALA A CA 1
ATOM 1355 C C . ALA A 1 168 ? 5.291 0.131 -19.096 1.00 92.06 168 ALA A C 1
ATOM 1357 O O . ALA A 1 168 ? 4.423 -0.233 -19.894 1.00 92.06 168 ALA A O 1
ATOM 1358 N N . GLU A 1 169 ? 6.326 0.885 -19.465 1.00 90.31 169 GLU A N 1
ATOM 1359 C CA . GLU A 1 169 ? 6.599 1.380 -20.820 1.00 90.31 169 GLU A CA 1
ATOM 1360 C C . GLU A 1 169 ? 7.992 0.951 -21.305 1.00 90.31 169 GLU A C 1
ATOM 1362 O O . GLU A 1 169 ? 8.819 0.498 -20.513 1.00 90.31 169 GLU A O 1
ATOM 1367 N N . ASP A 1 170 ? 8.226 1.007 -22.619 1.00 90.94 170 ASP A N 1
ATOM 1368 C CA . ASP A 1 170 ? 9.501 0.573 -23.196 1.00 90.94 170 ASP A CA 1
ATOM 1369 C C . ASP A 1 170 ? 10.595 1.561 -22.791 1.00 90.94 170 ASP A C 1
ATOM 1371 O O . ASP A 1 170 ? 10.392 2.779 -22.794 1.00 90.94 170 ASP A O 1
ATOM 1375 N N . ILE A 1 171 ? 11.786 1.047 -22.484 1.00 88.12 171 ILE A N 1
ATOM 1376 C CA . ILE A 1 171 ? 12.964 1.894 -22.322 1.00 88.12 171 ILE A CA 1
ATOM 1377 C C . ILE A 1 171 ? 13.442 2.312 -23.709 1.00 88.12 171 ILE A C 1
ATOM 1379 O O . ILE A 1 171 ? 13.995 1.512 -24.466 1.00 88.12 171 ILE A O 1
ATOM 1383 N N . VAL A 1 172 ? 13.223 3.585 -24.033 1.00 87.31 172 VAL A N 1
ATOM 1384 C CA . VAL A 1 172 ? 13.558 4.181 -25.329 1.00 87.31 172 VAL A CA 1
ATOM 1385 C C . VAL A 1 172 ? 14.657 5.242 -25.194 1.00 87.31 172 VAL A C 1
ATOM 1387 O O . VAL A 1 172 ? 14.712 5.932 -24.175 1.00 87.31 172 VAL A O 1
ATOM 1390 N N . PRO A 1 173 ? 15.530 5.406 -26.208 1.00 85.69 173 PRO A N 1
ATOM 1391 C CA . PRO A 1 173 ? 16.707 6.269 -26.110 1.00 85.69 173 PRO A CA 1
ATOM 1392 C C . PRO A 1 173 ? 16.389 7.765 -26.225 1.00 85.69 173 PRO A C 1
ATOM 1394 O O . PRO A 1 173 ? 17.269 8.594 -25.993 1.00 85.69 173 PRO A O 1
ATOM 1397 N N . SER A 1 174 ? 15.164 8.143 -26.604 1.00 83.94 174 SER A N 1
ATOM 1398 C CA . SER A 1 174 ? 14.750 9.543 -26.671 1.00 83.94 174 SER A CA 1
ATOM 1399 C C . SER A 1 174 ? 13.251 9.743 -26.466 1.00 83.94 174 SER A C 1
ATOM 1401 O O . SER A 1 174 ? 12.454 8.816 -26.587 1.00 83.94 174 SER A O 1
ATOM 1403 N N . ASN A 1 175 ? 12.857 10.980 -26.170 1.00 80.94 175 ASN A N 1
ATOM 1404 C CA . ASN A 1 175 ? 11.453 11.370 -26.058 1.00 80.94 175 ASN A CA 1
ATOM 1405 C C . ASN A 1 175 ? 10.670 11.244 -27.375 1.00 80.94 175 ASN A C 1
ATOM 1407 O O . ASN A 1 175 ? 9.474 10.988 -27.328 1.00 80.94 175 ASN A O 1
ATOM 1411 N N . GLU A 1 176 ? 11.317 11.393 -28.532 1.00 83.62 176 GLU A N 1
ATOM 1412 C CA . GLU A 1 176 ? 10.679 11.179 -29.841 1.00 83.62 176 GLU A CA 1
ATOM 1413 C C . GLU A 1 176 ? 10.317 9.710 -30.077 1.00 83.62 176 GLU A C 1
ATOM 1415 O O . GLU A 1 176 ? 9.361 9.410 -30.788 1.00 83.62 176 GLU A O 1
ATOM 1420 N N . ASP A 1 177 ? 11.071 8.803 -29.456 1.00 82.25 177 ASP A N 1
ATOM 1421 C CA . ASP A 1 177 ? 10.833 7.365 -29.533 1.00 82.25 177 ASP A CA 1
ATOM 1422 C C . ASP A 1 177 ? 9.777 6.908 -28.509 1.00 82.25 177 ASP A C 1
ATOM 1424 O O . ASP A 1 177 ? 9.320 5.764 -28.567 1.00 82.25 177 ASP A O 1
ATOM 1428 N N . LYS A 1 178 ? 9.358 7.783 -27.572 1.00 78.12 178 LYS A N 1
ATOM 1429 C CA . LYS A 1 178 ? 8.295 7.460 -26.613 1.00 78.12 178 LYS A CA 1
ATOM 1430 C C . LYS A 1 178 ? 6.976 7.290 -27.355 1.00 78.12 178 LYS A C 1
ATOM 1432 O O . LYS A 1 178 ? 6.409 8.234 -27.901 1.00 78.12 178 LYS A O 1
ATOM 1437 N N . ASN A 1 179 ? 6.452 6.074 -27.306 1.00 73.19 179 ASN A N 1
ATOM 1438 C CA . ASN A 1 179 ? 5.159 5.729 -27.866 1.00 73.19 179 ASN A CA 1
ATOM 1439 C C . ASN A 1 179 ? 4.236 5.218 -26.757 1.00 73.19 179 ASN A C 1
ATOM 1441 O O . ASN A 1 179 ? 4.481 4.158 -26.178 1.00 73.19 179 ASN A O 1
ATOM 1445 N N . ASN A 1 180 ? 3.142 5.940 -26.502 1.00 70.44 180 ASN A N 1
ATOM 1446 C CA . ASN A 1 180 ? 2.142 5.554 -25.501 1.00 70.44 180 ASN A CA 1
ATOM 1447 C C . ASN A 1 180 ? 1.507 4.184 -25.783 1.00 70.44 180 ASN A C 1
ATOM 1449 O O . ASN A 1 180 ? 1.049 3.534 -24.849 1.00 70.44 180 ASN A O 1
ATOM 1453 N N . ASN A 1 181 ? 1.531 3.710 -27.033 1.00 80.00 181 ASN A N 1
ATOM 1454 C CA . ASN A 1 181 ? 1.023 2.384 -27.399 1.00 80.00 181 ASN A CA 1
ATOM 1455 C C . ASN A 1 181 ? 1.883 1.234 -26.857 1.00 80.00 181 ASN A C 1
ATOM 1457 O O . ASN A 1 181 ? 1.520 0.076 -27.031 1.00 80.00 181 ASN A O 1
ATOM 1461 N N . THR A 1 182 ? 3.029 1.539 -26.246 1.00 86.06 182 THR A N 1
ATOM 1462 C CA . THR A 1 182 ? 3.843 0.534 -25.563 1.00 86.06 182 THR A CA 1
ATOM 1463 C C . THR A 1 182 ? 3.347 0.283 -24.148 1.00 86.06 182 THR A C 1
ATOM 1465 O O . THR A 1 182 ? 3.665 -0.756 -23.609 1.00 86.06 182 THR A O 1
ATOM 1468 N N . LYS A 1 183 ? 2.544 1.154 -23.523 1.00 89.31 183 LYS A N 1
ATOM 1469 C CA . LYS A 1 183 ? 2.105 0.923 -22.139 1.00 89.31 183 LYS A CA 1
ATOM 1470 C C . LYS A 1 183 ? 1.412 -0.435 -21.984 1.00 89.31 183 LYS A C 1
ATOM 1472 O O . LYS A 1 183 ? 0.544 -0.793 -22.779 1.00 89.31 183 LYS A O 1
ATOM 1477 N N . ARG A 1 184 ? 1.762 -1.159 -20.920 1.00 91.62 184 ARG A N 1
ATOM 1478 C CA . ARG A 1 184 ? 1.128 -2.428 -20.533 1.00 91.62 184 ARG A CA 1
ATOM 1479 C C . ARG A 1 184 ? 1.082 -2.589 -19.020 1.00 91.62 184 ARG A C 1
ATOM 1481 O O . ARG A 1 184 ? 1.862 -1.951 -18.313 1.00 91.62 184 ARG A O 1
ATOM 1488 N N . MET A 1 185 ? 0.186 -3.437 -18.527 1.00 92.38 185 MET A N 1
ATOM 1489 C CA . MET A 1 185 ? 0.202 -3.858 -17.126 1.00 92.38 185 MET A CA 1
ATOM 1490 C C . MET A 1 185 ? 1.080 -5.095 -16.979 1.00 92.38 185 MET A C 1
ATOM 1492 O O . MET A 1 185 ? 0.873 -6.091 -17.675 1.00 92.38 185 MET A O 1
ATOM 1496 N N . ILE A 1 186 ? 2.024 -5.044 -16.045 1.00 95.00 186 ILE A N 1
ATOM 1497 C CA . ILE A 1 186 ? 2.832 -6.186 -15.630 1.00 95.00 186 ILE A CA 1
ATOM 1498 C C . ILE A 1 186 ? 2.225 -6.774 -14.369 1.00 95.00 186 ILE A C 1
ATOM 1500 O O . ILE A 1 186 ? 1.881 -6.049 -13.435 1.00 95.00 186 ILE A O 1
ATOM 1504 N N . TYR A 1 187 ? 2.111 -8.094 -14.355 1.00 96.00 187 TYR A N 1
ATOM 1505 C CA . TYR A 1 187 ? 1.700 -8.868 -13.199 1.00 96.00 187 TYR A CA 1
ATOM 1506 C C . TYR A 1 187 ? 2.795 -9.858 -12.864 1.00 96.00 187 TYR A C 1
ATOM 1508 O O . TYR A 1 187 ? 3.336 -10.514 -13.754 1.00 96.00 187 TYR A O 1
ATOM 1516 N N . ILE A 1 188 ? 3.077 -9.982 -11.575 1.00 97.62 188 ILE A N 1
ATOM 1517 C CA . ILE A 1 188 ? 3.995 -10.973 -11.035 1.00 97.62 188 ILE A CA 1
ATOM 1518 C C . ILE A 1 188 ? 3.241 -11.719 -9.950 1.00 97.62 188 ILE A C 1
ATOM 1520 O O . ILE A 1 188 ? 2.851 -11.120 -8.948 1.00 97.62 188 ILE A O 1
ATOM 1524 N N . ASP A 1 189 ? 3.004 -13.010 -10.157 1.00 97.62 189 ASP A N 1
ATOM 1525 C CA . ASP A 1 189 ? 2.486 -13.882 -9.106 1.00 97.62 189 ASP A CA 1
ATOM 1526 C C . ASP A 1 189 ? 3.498 -13.938 -7.955 1.00 97.62 189 ASP A C 1
ATOM 1528 O O . ASP A 1 189 ? 4.629 -14.396 -8.126 1.00 97.62 189 ASP A O 1
ATOM 1532 N N . VAL A 1 190 ? 3.098 -13.458 -6.777 1.00 97.06 190 VAL A N 1
ATOM 1533 C CA . VAL A 1 190 ? 4.002 -13.342 -5.626 1.00 97.06 190 VAL A CA 1
ATOM 1534 C C . VAL A 1 190 ? 4.368 -14.711 -5.044 1.00 97.06 190 VAL A C 1
ATOM 1536 O O . VAL A 1 190 ? 5.380 -14.844 -4.359 1.00 97.06 190 VAL A O 1
ATOM 1539 N N . GLU A 1 191 ? 3.583 -15.753 -5.320 1.00 95.88 191 GLU A N 1
ATOM 1540 C CA . GLU A 1 191 ? 3.864 -17.110 -4.842 1.00 95.88 191 GLU A CA 1
ATOM 1541 C C . GLU A 1 191 ? 4.884 -17.839 -5.718 1.00 95.88 191 GLU A C 1
ATOM 1543 O O . GLU A 1 191 ? 5.656 -18.649 -5.207 1.00 95.88 191 GLU A O 1
ATOM 1548 N N . THR A 1 192 ? 4.897 -17.563 -7.023 1.00 96.62 192 THR A N 1
ATOM 1549 C CA . THR A 1 192 ? 5.679 -18.343 -7.999 1.00 96.62 192 THR A CA 1
ATOM 1550 C C . THR A 1 192 ? 6.754 -17.540 -8.726 1.00 96.62 192 THR A C 1
ATOM 1552 O O . THR A 1 192 ? 7.668 -18.134 -9.293 1.00 96.62 192 THR A O 1
ATOM 1555 N N . GLY A 1 193 ? 6.665 -16.208 -8.726 1.00 96.62 193 GLY A N 1
ATOM 1556 C CA . GLY A 1 193 ? 7.489 -15.330 -9.559 1.00 96.62 193 GLY A CA 1
ATOM 1557 C C . GLY A 1 193 ? 7.077 -15.310 -11.035 1.00 96.62 193 GLY A C 1
ATOM 1558 O O . GLY A 1 193 ? 7.767 -14.705 -11.853 1.00 96.62 193 GLY A O 1
ATOM 1559 N N . GLU A 1 194 ? 5.972 -15.964 -11.415 1.00 97.19 194 GLU A N 1
ATOM 1560 C CA . GLU A 1 194 ? 5.502 -15.967 -12.800 1.00 97.19 194 GLU A CA 1
ATOM 1561 C C . GLU A 1 194 ? 5.098 -14.553 -13.241 1.00 97.19 194 GLU A C 1
ATOM 1563 O O . GLU A 1 194 ? 4.178 -13.954 -12.681 1.00 97.19 194 GLU A O 1
ATOM 1568 N N . LEU A 1 195 ? 5.763 -14.046 -14.285 1.00 96.75 195 LEU A N 1
ATOM 1569 C CA . LEU A 1 195 ? 5.458 -12.759 -14.908 1.00 96.75 195 LEU A CA 1
ATOM 1570 C C . LEU A 1 195 ? 4.607 -12.929 -16.169 1.00 96.75 195 LEU A C 1
ATOM 1572 O O . LEU A 1 195 ? 4.960 -13.709 -17.064 1.00 96.75 195 LEU A O 1
ATOM 1576 N N . PHE A 1 196 ? 3.545 -12.128 -16.271 1.00 95.56 196 PHE A N 1
ATOM 1577 C CA . PHE A 1 196 ? 2.697 -12.020 -17.457 1.00 95.56 196 PHE A CA 1
ATOM 1578 C C . PHE A 1 196 ? 2.204 -10.584 -17.697 1.00 95.56 196 PHE A C 1
ATOM 1580 O O . PHE A 1 196 ? 2.159 -9.751 -16.792 1.00 95.56 196 PHE A O 1
ATOM 1587 N N . GLU A 1 197 ? 1.832 -10.306 -18.946 1.00 94.75 197 GLU A N 1
ATOM 1588 C CA . GLU A 1 197 ? 1.411 -8.983 -19.414 1.00 94.75 197 GLU A CA 1
ATOM 1589 C C . GLU A 1 197 ? -0.095 -8.943 -19.693 1.00 94.75 197 GLU A C 1
ATOM 1591 O O . GLU A 1 197 ? -0.695 -9.938 -20.117 1.00 94.75 197 GLU A O 1
ATOM 1596 N N . LYS A 1 198 ? -0.705 -7.772 -19.496 1.00 92.62 198 LYS A N 1
ATOM 1597 C CA . LYS A 1 198 ? -2.065 -7.453 -19.950 1.00 92.62 198 LYS A CA 1
ATOM 1598 C C . LYS A 1 198 ? -2.104 -6.051 -20.552 1.00 92.62 198 LYS A C 1
ATOM 1600 O O . LYS A 1 198 ? -1.164 -5.268 -20.403 1.00 92.62 198 LYS A O 1
ATOM 1605 N N . GLU A 1 199 ? -3.207 -5.748 -21.229 1.00 90.94 199 GLU A N 1
ATOM 1606 C CA . GLU A 1 199 ? -3.478 -4.409 -21.751 1.00 90.94 199 GLU A CA 1
ATOM 1607 C C . GLU A 1 199 ? -3.385 -3.361 -20.633 1.00 90.94 199 GLU A C 1
ATOM 1609 O O . GLU A 1 199 ? -3.712 -3.641 -19.477 1.00 90.94 199 GLU A O 1
ATOM 1614 N N . TYR A 1 200 ? -2.872 -2.177 -20.969 1.00 88.19 200 TYR A N 1
ATOM 1615 C CA . TYR A 1 200 ? -2.786 -1.074 -20.022 1.00 88.19 200 TYR A CA 1
ATOM 1616 C C . TYR A 1 200 ? -4.177 -0.567 -19.650 1.00 88.19 200 TYR A C 1
ATOM 1618 O O . TYR A 1 200 ? -4.991 -0.268 -20.520 1.00 88.19 200 TYR A O 1
ATOM 1626 N N . GLU A 1 201 ? -4.415 -0.416 -18.353 1.00 85.38 201 GLU A N 1
ATOM 1627 C CA . GLU A 1 201 ? -5.658 0.117 -17.810 1.00 85.38 201 GLU A CA 1
ATOM 1628 C C . GLU A 1 201 ? -5.323 1.413 -17.060 1.00 85.38 201 GLU A C 1
ATOM 1630 O O . GLU A 1 201 ? -4.655 1.377 -16.025 1.00 85.38 201 GLU A O 1
ATOM 1635 N N . ASP A 1 202 ? -5.761 2.564 -17.581 1.00 84.94 202 ASP A N 1
ATOM 1636 C CA . ASP A 1 202 ? -5.665 3.832 -16.849 1.00 84.94 202 ASP A CA 1
ATOM 1637 C C . ASP A 1 202 ? -6.840 3.944 -15.877 1.00 84.94 202 ASP A C 1
ATOM 1639 O O . ASP A 1 202 ? -7.961 4.290 -16.253 1.00 84.94 202 ASP A O 1
ATOM 1643 N N . ILE A 1 203 ? -6.577 3.576 -14.628 1.00 82.00 203 ILE A N 1
ATOM 1644 C CA . ILE A 1 203 ? -7.587 3.473 -13.571 1.00 82.00 203 ILE A CA 1
ATOM 1645 C C . ILE A 1 203 ? -7.422 4.547 -12.498 1.00 82.00 203 ILE A C 1
ATOM 1647 O O . ILE A 1 203 ? -8.151 4.526 -11.513 1.00 82.00 203 ILE A O 1
ATOM 1651 N N . ILE A 1 204 ? -6.491 5.494 -12.676 1.00 81.75 204 ILE A N 1
ATOM 1652 C CA . ILE A 1 204 ? -6.153 6.496 -11.653 1.00 81.75 204 ILE A CA 1
ATOM 1653 C C . ILE A 1 204 ? -7.397 7.289 -11.243 1.00 81.75 204 ILE A C 1
ATOM 1655 O O . ILE A 1 204 ? -7.694 7.369 -10.058 1.00 81.75 204 ILE A O 1
ATOM 1659 N N . GLY A 1 205 ? -8.175 7.786 -12.210 1.00 80.12 205 GLY A N 1
ATOM 1660 C CA . GLY A 1 205 ? -9.388 8.556 -11.918 1.00 80.12 205 GLY A CA 1
ATOM 1661 C C . GLY A 1 205 ? -10.473 7.756 -11.184 1.00 80.12 205 GLY A C 1
ATOM 1662 O O . GLY A 1 205 ? -11.159 8.304 -10.325 1.00 80.12 205 GLY A O 1
ATOM 1663 N N . ASP A 1 206 ? -10.607 6.458 -11.474 1.00 81.44 206 ASP A N 1
ATOM 1664 C CA . ASP A 1 206 ? -11.555 5.587 -10.767 1.00 81.44 206 ASP A CA 1
ATOM 1665 C C . ASP A 1 206 ? -11.080 5.327 -9.323 1.00 81.44 206 ASP A C 1
ATOM 1667 O O . ASP A 1 206 ? -11.872 5.385 -8.384 1.00 81.44 206 ASP A O 1
ATOM 1671 N N . LEU A 1 207 ? -9.777 5.085 -9.124 1.00 81.69 207 LEU A N 1
ATOM 1672 C CA . LEU A 1 207 ? -9.186 4.889 -7.796 1.00 81.69 207 LEU A CA 1
ATOM 1673 C C . LEU A 1 207 ? -9.220 6.170 -6.953 1.00 81.69 207 LEU A C 1
ATOM 1675 O O . LEU A 1 207 ? -9.412 6.098 -5.739 1.00 81.69 207 LEU A O 1
ATOM 1679 N N . GLU A 1 208 ? -9.043 7.337 -7.573 1.00 78.88 208 GLU A N 1
ATOM 1680 C CA . GLU A 1 208 ? -9.228 8.640 -6.931 1.00 78.88 208 GLU A CA 1
ATOM 1681 C C . GLU A 1 208 ? -10.690 8.864 -6.532 1.00 78.88 208 GLU A C 1
ATOM 1683 O O . GLU A 1 208 ? -10.931 9.382 -5.448 1.00 78.88 208 GLU A O 1
ATOM 1688 N N . ASP A 1 209 ? -11.668 8.437 -7.341 1.00 76.81 209 ASP A N 1
ATOM 1689 C CA . ASP A 1 209 ? -13.098 8.503 -7.000 1.00 76.81 209 ASP A CA 1
ATOM 1690 C C . ASP A 1 209 ? -13.458 7.572 -5.829 1.00 76.81 209 ASP A C 1
ATOM 1692 O O . ASP A 1 209 ? -14.140 7.988 -4.890 1.00 76.81 209 ASP A O 1
ATOM 1696 N N . GLU A 1 210 ? -12.944 6.339 -5.819 1.00 78.75 210 GLU A N 1
ATOM 1697 C CA . GLU A 1 210 ? -13.112 5.408 -4.695 1.00 78.75 210 GLU A CA 1
ATOM 1698 C C . GLU A 1 210 ? -12.444 5.913 -3.415 1.00 78.75 210 GLU A C 1
ATOM 1700 O O . GLU A 1 210 ? -12.988 5.787 -2.313 1.00 78.75 210 GLU A O 1
ATOM 1705 N N . ASN A 1 211 ? -11.261 6.511 -3.555 1.00 72.44 211 ASN A N 1
ATOM 1706 C CA . ASN A 1 211 ? -10.592 7.189 -2.463 1.00 72.44 211 ASN A CA 1
ATOM 1707 C C . ASN A 1 211 ? -11.148 8.587 -2.220 1.00 72.44 211 ASN A C 1
ATOM 1709 O O . ASN A 1 211 ? -10.725 9.187 -1.249 1.00 72.44 211 ASN A O 1
ATOM 1713 N N . ARG A 1 212 ? -12.106 9.118 -2.992 1.00 66.38 212 ARG A N 1
ATOM 1714 C CA . ARG A 1 212 ? -12.624 10.486 -2.812 1.00 66.38 212 ARG A CA 1
ATOM 1715 C C . ARG A 1 212 ? -13.297 10.650 -1.469 1.00 66.38 212 ARG A C 1
ATOM 1717 O O . ARG A 1 212 ? -13.099 11.661 -0.810 1.00 66.38 212 ARG A O 1
ATOM 1724 N N . ILE A 1 213 ? -14.051 9.639 -1.047 1.00 57.09 213 ILE A N 1
ATOM 1725 C CA . ILE A 1 213 ? -14.615 9.592 0.305 1.00 57.09 213 ILE A CA 1
ATOM 1726 C C . ILE A 1 213 ? -13.477 9.730 1.320 1.00 57.09 213 ILE A C 1
ATOM 1728 O O . ILE A 1 213 ? -13.569 10.549 2.231 1.00 57.09 213 ILE A O 1
ATOM 1732 N N . ASN A 1 214 ? -12.358 9.037 1.081 1.00 59.16 214 ASN A N 1
ATOM 1733 C CA . ASN A 1 214 ? -11.151 9.217 1.873 1.00 59.16 214 ASN A CA 1
ATOM 1734 C C . ASN A 1 214 ? -10.449 10.546 1.622 1.00 59.16 214 ASN A C 1
ATOM 1736 O O . ASN A 1 214 ? -9.856 10.987 2.562 1.00 59.16 214 ASN A O 1
ATOM 1740 N N . LEU A 1 215 ? -10.480 11.204 0.459 1.00 50.00 215 LEU A N 1
ATOM 1741 C CA . LEU A 1 215 ? -9.810 12.487 0.177 1.00 50.00 215 LEU A CA 1
ATOM 1742 C C . LEU A 1 215 ? -10.563 13.674 0.790 1.00 50.00 215 LEU A C 1
ATOM 1744 O O . LEU A 1 215 ? -9.948 14.668 1.178 1.00 50.00 215 LEU A O 1
ATOM 1748 N N . ILE A 1 216 ? -11.891 13.571 0.898 1.00 50.16 216 ILE A N 1
ATOM 1749 C CA . ILE A 1 216 ? -12.725 14.485 1.689 1.00 50.16 216 ILE A CA 1
ATOM 1750 C C . ILE A 1 216 ? -12.447 14.254 3.171 1.00 50.16 216 ILE A C 1
ATOM 1752 O O . ILE A 1 216 ? -12.430 15.228 3.916 1.00 50.16 216 ILE A O 1
ATOM 1756 N N . TYR A 1 217 ? -12.141 13.007 3.569 1.00 48.34 217 TYR A N 1
ATOM 1757 C CA . TYR A 1 217 ? -11.272 12.761 4.711 1.00 48.34 217 TYR A CA 1
ATOM 1758 C C . TYR A 1 217 ? -9.898 13.420 4.427 1.00 48.34 217 TYR A C 1
ATOM 1760 O O . TYR A 1 217 ? -9.844 14.595 4.667 1.00 48.34 217 TYR A O 1
ATOM 1768 N N . THR A 1 218 ? -8.794 12.834 3.958 1.00 44.50 218 THR A N 1
ATOM 1769 C CA . THR A 1 218 ? -7.408 13.363 3.829 1.00 44.50 218 THR A CA 1
ATOM 1770 C C . THR A 1 218 ? -7.230 14.895 3.781 1.00 44.50 218 THR A C 1
ATOM 1772 O O . THR A 1 218 ? -6.529 15.427 4.635 1.00 44.50 218 THR A O 1
ATOM 1775 N N . SER A 1 219 ? -7.908 15.644 2.899 1.00 49.38 219 SER A N 1
ATOM 1776 C CA . SER A 1 219 ? -7.833 17.124 2.861 1.00 49.38 219 SER A CA 1
ATOM 1777 C C . SER A 1 219 ? -8.440 17.837 4.089 1.00 49.38 219 SER A C 1
ATOM 1779 O O . SER A 1 219 ? -7.939 18.876 4.531 1.00 49.38 219 SER A O 1
ATOM 1781 N N . GLN A 1 220 ? -9.502 17.278 4.678 1.00 51.88 220 GLN A N 1
ATOM 1782 C CA . GLN A 1 220 ? -10.068 17.653 5.977 1.00 51.88 220 GLN A CA 1
ATOM 1783 C C . GLN A 1 220 ? -9.687 16.674 7.097 1.00 51.88 220 GLN A C 1
ATOM 1785 O O . GLN A 1 220 ? -10.021 16.966 8.223 1.00 51.88 220 GLN A O 1
ATOM 1790 N N . PHE A 1 221 ? -8.998 15.558 6.853 1.00 52.19 221 PHE A N 1
ATOM 1791 C CA . PHE A 1 221 ? -8.644 14.466 7.774 1.00 52.19 221 PHE A CA 1
ATOM 1792 C C . PHE A 1 221 ? -7.268 14.683 8.308 1.00 52.19 221 PHE A C 1
ATOM 1794 O O . PHE A 1 221 ? -7.090 14.503 9.490 1.00 52.19 221 PHE A O 1
ATOM 1801 N N . SER A 1 222 ? -6.350 15.272 7.553 1.00 55.62 222 SER A N 1
ATOM 1802 C CA . SER A 1 222 ? -5.217 15.925 8.195 1.00 55.62 222 SER A CA 1
ATOM 1803 C C . SER A 1 222 ? -5.712 16.955 9.221 1.00 55.62 222 SER A C 1
ATOM 1805 O O . SER A 1 222 ? -5.172 17.025 10.315 1.00 55.62 222 SER A O 1
ATOM 1807 N N . LYS A 1 223 ? -6.810 17.687 8.953 1.00 64.56 223 LYS A N 1
ATOM 1808 C CA . LYS A 1 223 ? -7.424 18.627 9.918 1.00 64.56 223 LYS A CA 1
ATOM 1809 C C . LYS A 1 223 ? -8.272 17.946 11.003 1.00 64.56 223 LYS A C 1
ATOM 1811 O O . LYS A 1 223 ? -8.166 18.317 12.164 1.00 64.56 223 LYS A O 1
ATOM 1816 N N . PHE A 1 224 ? -9.068 16.946 10.649 1.00 73.88 224 PHE A N 1
ATOM 1817 C CA . PHE A 1 224 ? -9.998 16.219 11.511 1.00 73.88 224 PHE A CA 1
ATOM 1818 C C . PHE A 1 224 ? -9.249 15.221 12.393 1.00 73.88 224 PHE A C 1
ATOM 1820 O O . PHE A 1 224 ? -9.586 15.038 13.551 1.00 73.88 224 PHE A O 1
ATOM 1827 N N . MET A 1 225 ? -8.157 14.641 11.922 1.00 72.06 225 MET A N 1
ATOM 1828 C CA . MET A 1 225 ? -7.217 13.908 12.760 1.00 72.06 225 MET A CA 1
ATOM 1829 C C . MET A 1 225 ? -6.396 14.860 13.610 1.00 72.06 225 MET A C 1
ATOM 1831 O O . MET A 1 225 ? -6.290 14.628 14.807 1.00 72.06 225 MET A O 1
ATOM 1835 N N . LYS A 1 226 ? -5.900 15.980 13.064 1.00 71.69 226 LYS A N 1
ATOM 1836 C CA . LYS A 1 226 ? -5.199 16.993 13.871 1.00 71.69 226 LYS A CA 1
ATOM 1837 C C . LYS A 1 226 ? -6.060 17.578 14.991 1.00 71.69 226 LYS A C 1
ATOM 1839 O O . LYS A 1 226 ? -5.526 17.858 16.053 1.00 71.69 226 LYS A O 1
ATOM 1844 N N . GLN A 1 227 ? -7.366 17.767 14.794 1.00 76.06 227 GLN A N 1
ATOM 1845 C CA . GLN A 1 227 ? -8.246 18.238 15.872 1.00 76.06 227 GLN A CA 1
ATOM 1846 C C . GLN A 1 227 ? -8.571 17.139 16.890 1.00 76.06 227 GLN A C 1
ATOM 1848 O O . GLN A 1 227 ? -8.870 17.448 18.039 1.00 76.06 227 GLN A O 1
ATOM 1853 N N . ASN A 1 228 ? -8.510 15.868 16.482 1.00 77.50 228 ASN A N 1
ATOM 1854 C CA . ASN A 1 228 ? -8.816 14.726 17.339 1.00 77.50 228 ASN A CA 1
ATOM 1855 C C . ASN A 1 228 ? -7.564 14.073 17.968 1.00 77.50 228 ASN A C 1
ATOM 1857 O O . ASN A 1 228 ? -7.694 13.252 18.874 1.00 77.50 228 ASN A O 1
ATOM 1861 N N . MET A 1 229 ? -6.342 14.441 17.577 1.00 71.75 229 MET A N 1
ATOM 1862 C CA . MET A 1 229 ? -5.083 13.885 18.101 1.00 71.75 229 MET A CA 1
ATOM 1863 C C . MET A 1 229 ? -4.164 14.979 18.650 1.00 71.75 229 MET A C 1
ATOM 1865 O O . MET A 1 229 ? -4.041 16.045 18.062 1.00 71.75 229 MET A O 1
ATOM 1869 N N . ASP A 1 230 ? -3.490 14.713 19.774 1.00 58.16 230 ASP A N 1
ATOM 1870 C CA . ASP A 1 230 ? -2.794 15.766 20.535 1.00 58.16 230 ASP A CA 1
ATOM 1871 C C . ASP A 1 230 ? -1.452 16.223 19.939 1.00 58.16 230 ASP A C 1
ATOM 1873 O O . ASP A 1 230 ? -1.038 17.340 20.233 1.00 58.16 230 ASP A O 1
ATOM 1877 N N . ASN A 1 231 ? -0.764 15.400 19.132 1.00 53.78 231 ASN A N 1
ATOM 1878 C CA . ASN A 1 231 ? 0.667 15.611 18.831 1.00 53.78 231 ASN A CA 1
ATOM 1879 C C . ASN A 1 231 ? 1.127 15.330 17.390 1.00 53.78 231 ASN A C 1
ATOM 1881 O O . ASN A 1 231 ? 2.318 15.446 17.113 1.00 53.78 231 ASN A O 1
ATOM 1885 N N . ALA A 1 232 ? 0.239 14.988 16.461 1.00 53.41 232 ALA A N 1
ATOM 1886 C CA . ALA A 1 232 ? 0.681 14.522 15.148 1.00 53.41 232 ALA A CA 1
ATOM 1887 C C . ALA A 1 232 ? 0.838 15.667 14.124 1.00 53.41 232 ALA A C 1
ATOM 1889 O O . ALA A 1 232 ? -0.005 16.567 14.008 1.00 53.41 232 ALA A O 1
ATOM 1890 N N . VAL A 1 233 ? 1.939 15.629 13.368 1.00 48.38 233 VAL A N 1
ATOM 1891 C CA . VAL A 1 233 ? 2.209 16.542 12.247 1.00 48.38 233 VAL A CA 1
ATOM 1892 C C . VAL A 1 233 ? 1.560 15.952 10.996 1.00 48.38 233 VAL A C 1
ATOM 1894 O O . VAL A 1 233 ? 2.169 15.185 10.265 1.00 48.38 233 VAL A O 1
ATOM 1897 N N . TRP A 1 234 ? 0.298 16.302 10.751 1.00 51.19 234 TRP A N 1
ATOM 1898 C CA . TRP A 1 234 ? -0.412 15.887 9.538 1.00 51.19 234 TRP A CA 1
ATOM 1899 C C . TRP A 1 234 ? -0.182 16.914 8.415 1.00 51.19 234 TRP A C 1
ATOM 1901 O O . TRP A 1 234 ? -0.783 17.993 8.435 1.00 51.19 234 TRP A O 1
ATOM 1911 N N . SER A 1 235 ? 0.721 16.627 7.472 1.00 43.22 235 SER A N 1
ATOM 1912 C CA . SER A 1 235 ? 0.916 17.374 6.216 1.00 43.22 235 SER A CA 1
ATOM 1913 C C . SER A 1 235 ? 0.218 16.704 5.033 1.00 43.22 235 SER A C 1
ATOM 1915 O O . SER A 1 235 ? -0.003 15.499 5.026 1.00 43.22 235 SER A O 1
ATOM 1917 N N . ASP A 1 236 ? -0.090 17.480 3.993 1.00 43.47 236 ASP A N 1
ATOM 1918 C CA . ASP A 1 236 ? -0.790 17.009 2.783 1.00 43.47 236 ASP A CA 1
ATOM 1919 C C . ASP A 1 236 ? -0.008 15.957 1.967 1.00 43.47 236 ASP A C 1
ATOM 1921 O O . ASP A 1 236 ? -0.564 15.344 1.060 1.00 43.47 236 ASP A O 1
ATOM 1925 N N . TYR A 1 237 ? 1.265 15.735 2.303 1.00 45.59 237 TYR A N 1
ATOM 1926 C CA . TYR A 1 237 ? 2.144 14.739 1.698 1.00 45.59 237 TYR A CA 1
ATOM 1927 C C . TYR A 1 237 ? 2.870 13.981 2.820 1.00 45.59 237 TYR A C 1
ATOM 1929 O O . TYR A 1 237 ? 3.369 14.612 3.755 1.00 45.59 237 TYR A O 1
ATOM 1937 N N . ASP A 1 238 ? 2.850 12.649 2.740 1.00 50.69 238 ASP A N 1
ATOM 1938 C CA . ASP A 1 238 ? 3.560 11.681 3.597 1.00 50.69 238 ASP A CA 1
ATOM 1939 C C . ASP A 1 238 ? 3.266 11.723 5.108 1.00 50.69 238 ASP A C 1
ATOM 1941 O O . ASP A 1 238 ? 4.101 11.343 5.929 1.00 50.69 238 ASP A O 1
ATOM 1945 N N . SER A 1 239 ? 2.058 12.144 5.492 1.00 66.81 239 SER A N 1
ATOM 1946 C CA . SER A 1 239 ? 1.584 12.029 6.874 1.00 66.81 239 SER A CA 1
ATOM 1947 C C . SER A 1 239 ? 0.734 10.783 7.117 1.00 66.81 239 SER A C 1
ATOM 1949 O O . SER A 1 239 ? 0.349 10.066 6.183 1.00 66.81 239 SER A O 1
ATOM 1951 N N . ASN A 1 240 ? 0.439 10.531 8.396 1.00 75.50 240 ASN A N 1
ATOM 1952 C CA . ASN A 1 240 ? -0.524 9.530 8.823 1.00 75.50 240 ASN A CA 1
ATOM 1953 C C . ASN A 1 240 ? -1.782 9.605 7.921 1.00 75.50 240 ASN A C 1
ATOM 1955 O O . ASN A 1 240 ? -2.173 10.676 7.452 1.00 75.50 240 ASN A O 1
ATOM 1959 N N . SER A 1 241 ? -2.439 8.488 7.624 1.00 78.25 241 SER A N 1
ATOM 1960 C CA . SER A 1 241 ? -3.581 8.500 6.700 1.00 78.25 241 SER A CA 1
ATOM 1961 C C . SER A 1 241 ? -4.512 7.316 6.892 1.00 78.25 241 SER A C 1
ATOM 1963 O O . SER A 1 241 ? -4.145 6.301 7.475 1.00 78.25 241 SER A O 1
ATOM 1965 N N . VAL A 1 242 ? -5.738 7.443 6.385 1.00 81.50 242 VAL A N 1
ATOM 1966 C CA . VAL A 1 242 ? -6.651 6.314 6.197 1.00 81.50 242 VAL A CA 1
ATOM 1967 C C . VAL A 1 242 ? -7.036 6.248 4.729 1.00 81.50 242 VAL A C 1
ATOM 1969 O O . VAL A 1 242 ? -7.455 7.250 4.152 1.00 81.50 242 VAL A O 1
ATOM 1972 N N . ARG A 1 243 ? -6.881 5.073 4.116 1.00 81.75 243 ARG A N 1
ATOM 1973 C CA . ARG A 1 243 ? -7.156 4.858 2.689 1.00 81.75 243 ARG A CA 1
ATOM 1974 C C . ARG A 1 243 ? -7.887 3.551 2.415 1.00 81.75 243 ARG A C 1
ATOM 1976 O O . ARG A 1 243 ? -7.806 2.598 3.191 1.00 81.75 243 ARG A O 1
ATOM 1983 N N . THR A 1 244 ? -8.586 3.495 1.284 1.00 85.19 244 THR A N 1
ATOM 1984 C CA . THR A 1 244 ? -9.159 2.263 0.742 1.00 85.19 244 THR A CA 1
ATOM 1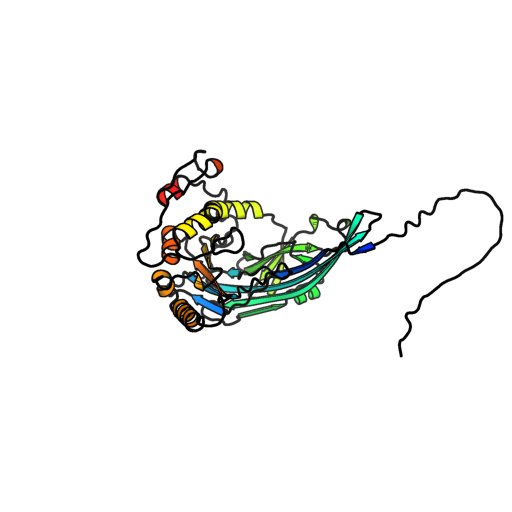985 C C . THR A 1 244 ? -8.026 1.472 0.119 1.00 85.19 244 THR A C 1
ATOM 1987 O O . THR A 1 244 ? -7.273 2.002 -0.696 1.00 85.19 244 THR A O 1
ATOM 1990 N N . LEU A 1 245 ? -7.938 0.184 0.434 1.00 87.56 245 LEU A N 1
ATOM 1991 C CA . LEU A 1 245 ? -7.176 -0.731 -0.409 1.00 87.56 245 LEU A CA 1
ATOM 1992 C C . LEU A 1 245 ? -8.056 -1.130 -1.596 1.00 87.56 245 LEU A C 1
ATOM 1994 O O . LEU A 1 245 ? -8.656 -2.195 -1.584 1.00 87.56 245 LEU A O 1
ATOM 1998 N N . SER A 1 246 ? -8.160 -0.258 -2.601 1.00 86.12 246 SER A N 1
ATOM 1999 C CA . SER A 1 246 ? -9.134 -0.345 -3.708 1.00 86.12 246 SER A CA 1
ATOM 2000 C C . SER A 1 246 ? -9.166 -1.666 -4.487 1.00 86.12 246 SER A C 1
ATOM 2002 O O . SER A 1 246 ? -10.172 -1.995 -5.108 1.00 86.12 246 SER A O 1
ATOM 2004 N N . PHE A 1 247 ? -8.099 -2.463 -4.442 1.00 91.19 247 PHE A N 1
ATOM 2005 C CA . PHE A 1 247 ? -8.057 -3.778 -5.087 1.00 91.19 247 PHE A CA 1
ATOM 2006 C C . PHE A 1 247 ? -8.548 -4.933 -4.206 1.00 91.19 247 PHE A C 1
ATOM 2008 O O . PHE A 1 247 ? -8.571 -6.078 -4.663 1.00 91.19 247 PHE A O 1
ATOM 2015 N N . PHE A 1 248 ? -8.976 -4.653 -2.975 1.00 93.00 248 PHE A N 1
ATOM 2016 C CA . PHE A 1 248 ? -9.494 -5.645 -2.040 1.00 93.00 248 PHE A CA 1
ATOM 2017 C C . PHE A 1 248 ? -10.797 -5.177 -1.398 1.00 93.00 248 PHE A C 1
ATOM 2019 O O . PHE A 1 248 ? -10.888 -4.095 -0.816 1.00 93.00 248 PHE A O 1
ATOM 2026 N N . GLU A 1 249 ? -11.822 -6.018 -1.512 1.00 91.06 249 GLU A N 1
ATOM 2027 C CA . GLU A 1 249 ? -13.174 -5.685 -1.085 1.00 91.06 249 GLU A CA 1
ATOM 2028 C C . GLU A 1 249 ? -13.228 -5.406 0.421 1.00 91.06 249 GLU A C 1
ATOM 2030 O O . GLU A 1 249 ? -12.819 -6.223 1.249 1.00 91.06 249 GLU A O 1
ATOM 2035 N N . GLY A 1 250 ? -13.754 -4.232 0.774 1.00 89.44 250 GLY A N 1
ATOM 2036 C CA . GLY A 1 250 ? -13.994 -3.848 2.160 1.00 89.44 250 GLY A CA 1
ATOM 2037 C C . GLY A 1 250 ? -12.748 -3.696 3.021 1.00 89.44 250 GLY A C 1
ATOM 2038 O O . GLY A 1 250 ? -12.833 -3.842 4.243 1.00 89.44 250 GLY A O 1
ATOM 2039 N N . CYS A 1 251 ? -11.597 -3.418 2.408 1.00 92.56 251 CYS A N 1
ATOM 2040 C CA . CYS A 1 251 ? -10.346 -3.209 3.120 1.00 92.56 251 CYS A CA 1
ATOM 2041 C C . CYS A 1 251 ? -10.024 -1.725 3.332 1.00 92.56 251 CYS A C 1
ATOM 2043 O O . CYS A 1 251 ? -10.089 -0.905 2.409 1.00 92.56 251 CYS A O 1
ATOM 2045 N N . ARG A 1 252 ? -9.594 -1.394 4.553 1.00 90.69 252 ARG A N 1
ATOM 2046 C CA . ARG A 1 252 ? -9.085 -0.069 4.930 1.00 90.69 252 ARG A CA 1
ATOM 2047 C C . ARG A 1 252 ? -7.670 -0.195 5.467 1.00 90.69 252 ARG A C 1
ATOM 2049 O O . ARG A 1 252 ? -7.372 -1.139 6.189 1.00 90.69 252 ARG A O 1
ATOM 2056 N N . GLN A 1 253 ? -6.816 0.761 5.137 1.00 90.56 253 GLN A N 1
ATOM 2057 C CA . GLN A 1 253 ? -5.476 0.873 5.696 1.00 90.56 253 GLN A CA 1
ATOM 2058 C C . GLN A 1 253 ? -5.375 2.157 6.509 1.00 90.56 253 GLN A C 1
ATOM 2060 O O . GLN A 1 253 ? -5.652 3.228 5.976 1.00 90.56 253 GLN A O 1
ATOM 2065 N N . ILE A 1 254 ? -4.954 2.034 7.764 1.00 89.75 254 ILE A N 1
ATOM 2066 C CA . ILE A 1 254 ? -4.516 3.134 8.621 1.00 89.75 254 ILE A CA 1
ATOM 2067 C C . ILE A 1 254 ? -2.988 3.146 8.569 1.00 89.75 254 ILE A C 1
ATOM 2069 O O . ILE A 1 254 ? -2.359 2.156 8.930 1.00 89.75 254 ILE A O 1
ATOM 2073 N N . HIS A 1 255 ? -2.404 4.245 8.116 1.00 88.50 255 HIS A N 1
ATOM 2074 C CA . HIS A 1 255 ? -0.968 4.474 8.094 1.00 88.50 255 HIS A CA 1
ATOM 2075 C C . HIS A 1 255 ? -0.603 5.466 9.195 1.00 88.50 255 HIS A C 1
ATOM 2077 O O . HIS A 1 255 ? -1.196 6.543 9.270 1.00 88.50 255 HIS A O 1
ATOM 2083 N N . PHE A 1 256 ? 0.378 5.117 10.014 1.00 86.25 256 PHE A N 1
ATOM 2084 C CA . PHE A 1 256 ? 1.101 6.040 10.872 1.00 86.25 256 PHE A CA 1
ATOM 2085 C C . PHE A 1 256 ? 2.514 6.196 10.306 1.00 86.25 256 PHE A C 1
ATOM 2087 O O . PHE A 1 256 ? 3.257 5.218 10.248 1.00 86.25 256 PHE A O 1
ATOM 2094 N N . THR A 1 257 ? 2.866 7.405 9.887 1.00 81.56 257 THR A N 1
ATOM 2095 C CA . THR A 1 257 ? 4.192 7.807 9.420 1.00 81.56 257 THR A CA 1
ATOM 2096 C C . THR A 1 257 ? 5.230 7.550 10.507 1.00 81.56 257 THR A C 1
ATOM 2098 O O . THR A 1 257 ? 6.212 6.858 10.259 1.00 81.56 257 THR A O 1
ATOM 2101 N N . ASP A 1 258 ? 4.971 8.022 11.728 1.00 82.62 258 ASP A N 1
ATOM 2102 C CA . ASP A 1 258 ? 5.849 7.811 12.876 1.00 82.62 258 ASP A CA 1
ATOM 2103 C C . ASP A 1 258 ? 5.119 6.996 13.953 1.00 82.62 258 ASP A C 1
ATOM 2105 O O . ASP A 1 258 ? 4.031 7.348 14.408 1.00 82.62 258 ASP A O 1
ATOM 2109 N N . ILE A 1 259 ? 5.739 5.915 14.427 1.00 87.06 259 ILE A N 1
ATOM 2110 C CA . ILE A 1 259 ? 5.214 5.084 15.527 1.00 87.06 259 ILE A CA 1
ATOM 2111 C C . ILE A 1 259 ? 4.969 5.884 16.820 1.00 87.06 259 ILE A C 1
ATOM 2113 O O . ILE A 1 259 ? 4.143 5.503 17.652 1.00 87.06 259 ILE A O 1
ATOM 2117 N N . GLU A 1 260 ? 5.666 7.006 16.986 1.00 82.69 260 GLU A N 1
ATOM 2118 C CA . GLU A 1 260 ? 5.513 7.948 18.097 1.00 82.69 260 GLU A CA 1
ATOM 2119 C C . GLU A 1 260 ? 4.179 8.709 18.069 1.00 82.69 260 GLU A C 1
ATOM 2121 O O . GLU A 1 260 ? 3.716 9.156 19.122 1.00 82.69 260 GLU A O 1
ATOM 2126 N N . ASP A 1 261 ? 3.516 8.795 16.909 1.00 81.06 261 ASP A N 1
ATOM 2127 C CA . ASP A 1 261 ? 2.193 9.415 16.775 1.00 81.06 261 ASP A CA 1
ATOM 2128 C C . ASP A 1 261 ? 1.079 8.569 17.414 1.00 81.06 261 ASP A C 1
ATOM 2130 O O . ASP A 1 261 ? -0.033 9.054 17.659 1.00 81.06 261 ASP A O 1
ATOM 2134 N N . ILE A 1 262 ? 1.370 7.305 17.735 1.00 87.56 262 ILE A N 1
ATOM 2135 C CA . ILE A 1 262 ? 0.447 6.416 18.433 1.00 87.56 262 ILE A CA 1
ATOM 2136 C C . ILE A 1 262 ? 0.443 6.759 19.930 1.00 87.56 262 ILE A C 1
ATOM 2138 O O . ILE A 1 262 ? 1.432 6.607 20.661 1.00 87.56 262 ILE A O 1
ATOM 2142 N N . SER A 1 263 ? -0.723 7.189 20.421 1.00 86.19 263 SER A N 1
ATOM 2143 C CA . SER A 1 263 ? -0.919 7.479 21.843 1.00 86.19 263 SER A CA 1
ATOM 2144 C C . SER A 1 263 ? -0.684 6.239 22.711 1.00 86.19 263 SER A C 1
ATOM 2146 O O . SER A 1 263 ? -1.177 5.153 22.419 1.00 86.19 263 SER A O 1
ATOM 2148 N N . GLU A 1 264 ? 0.006 6.413 23.842 1.00 87.06 264 GLU A N 1
ATOM 2149 C CA . GLU A 1 264 ? 0.224 5.348 24.837 1.00 87.06 264 GLU A CA 1
ATOM 2150 C C . GLU A 1 264 ? -1.067 4.817 25.473 1.00 87.06 264 GLU A C 1
ATOM 2152 O O . GLU A 1 264 ? -1.099 3.682 25.940 1.00 87.06 264 GLU A O 1
ATOM 2157 N N . ASN A 1 265 ? -2.138 5.614 25.444 1.00 89.06 265 ASN A N 1
ATOM 2158 C CA . ASN A 1 265 ? -3.441 5.258 26.002 1.00 89.06 265 ASN A CA 1
ATOM 2159 C C . ASN A 1 265 ? -4.389 4.668 24.942 1.00 89.06 265 ASN A C 1
ATOM 2161 O O . ASN A 1 265 ? -5.602 4.642 25.144 1.00 89.06 265 ASN A O 1
ATOM 2165 N N . ASN A 1 266 ? -3.878 4.230 23.786 1.00 91.31 266 ASN A N 1
ATOM 2166 C CA . ASN A 1 266 ? -4.691 3.616 22.739 1.00 91.31 266 ASN A CA 1
ATOM 2167 C C . ASN A 1 266 ? -4.980 2.134 23.040 1.00 91.31 266 ASN A C 1
ATOM 2169 O O . ASN A 1 266 ? -4.411 1.208 22.457 1.00 91.31 266 ASN A O 1
ATOM 2173 N N . THR A 1 267 ? -5.883 1.907 23.993 1.00 93.44 267 THR A N 1
ATOM 2174 C CA . THR A 1 267 ? -6.226 0.570 24.492 1.00 93.44 267 THR A CA 1
ATOM 2175 C C . THR A 1 267 ? -6.793 -0.339 23.402 1.00 93.44 267 THR A C 1
ATOM 2177 O O . THR A 1 267 ? -6.475 -1.529 23.384 1.00 93.44 267 THR A O 1
ATOM 2180 N N . LYS A 1 268 ? -7.596 0.187 22.466 1.00 94.50 268 LYS A N 1
ATOM 2181 C CA . LYS A 1 268 ? -8.204 -0.613 21.391 1.00 94.50 268 LYS A CA 1
ATOM 2182 C C . LYS A 1 268 ? -7.137 -1.181 20.454 1.00 94.50 268 LYS A C 1
ATOM 2184 O O . LYS A 1 268 ? -7.102 -2.397 20.266 1.00 94.50 268 LYS A O 1
ATOM 2189 N N . LEU A 1 269 ? -6.244 -0.334 19.936 1.00 95.69 269 LEU A N 1
ATOM 2190 C CA . LEU A 1 269 ? -5.158 -0.759 19.050 1.00 95.69 269 LEU A CA 1
ATOM 2191 C C . LEU A 1 269 ? -4.219 -1.751 19.744 1.00 95.69 269 LEU A C 1
ATOM 2193 O O . LEU A 1 269 ? -3.896 -2.795 19.183 1.00 95.69 269 LEU A O 1
ATOM 2197 N N . PHE A 1 270 ? -3.819 -1.467 20.985 1.00 96.00 270 PHE A N 1
ATOM 2198 C CA . PHE A 1 270 ? -2.906 -2.334 21.733 1.00 96.00 270 PHE A CA 1
ATOM 2199 C C . PHE A 1 270 ? -3.539 -3.642 22.211 1.00 96.00 270 PHE A C 1
ATOM 2201 O O . PHE A 1 270 ? -2.822 -4.613 22.431 1.00 96.00 270 PHE A O 1
ATOM 2208 N N . THR A 1 271 ? -4.865 -3.698 22.343 1.00 95.81 271 THR A N 1
ATOM 2209 C CA . THR A 1 271 ? -5.576 -4.966 22.561 1.00 95.81 271 THR A CA 1
ATOM 2210 C C . THR A 1 271 ? -5.557 -5.818 21.294 1.00 95.81 271 THR A C 1
ATOM 2212 O O . THR A 1 271 ? -5.389 -7.029 21.383 1.00 95.81 271 THR A O 1
ATOM 2215 N N . MET A 1 272 ? -5.694 -5.199 20.116 1.00 95.50 272 MET A N 1
ATOM 2216 C CA . MET A 1 272 ? -5.608 -5.908 18.834 1.00 95.50 272 MET A CA 1
ATOM 2217 C C . MET A 1 272 ? -4.184 -6.392 18.534 1.00 95.50 272 MET A C 1
ATOM 2219 O O . MET A 1 272 ? -4.025 -7.474 17.973 1.00 95.50 272 MET A O 1
ATOM 2223 N N . PHE A 1 273 ? -3.170 -5.608 18.917 1.00 95.44 273 PHE A N 1
ATOM 2224 C CA . PHE A 1 273 ? -1.755 -5.894 18.665 1.00 95.44 273 PHE A CA 1
ATOM 2225 C C . PHE A 1 273 ? -0.886 -5.623 19.913 1.00 95.44 273 PHE A C 1
ATOM 2227 O O . PHE A 1 273 ? -0.224 -4.581 20.005 1.00 95.44 273 PHE A O 1
ATOM 2234 N N . PRO A 1 274 ? -0.848 -6.547 20.889 1.00 94.44 274 PRO A N 1
ATOM 2235 C CA . PRO A 1 274 ? -0.046 -6.391 22.108 1.00 94.44 274 PRO A CA 1
ATOM 2236 C C . PRO A 1 274 ? 1.464 -6.245 21.849 1.00 94.44 274 PRO A C 1
ATOM 2238 O O . PRO A 1 274 ? 2.183 -5.578 22.602 1.00 94.44 274 PRO A O 1
ATOM 2241 N N . GLU A 1 275 ? 1.968 -6.842 20.770 1.00 93.62 275 GLU A N 1
ATOM 2242 C CA . GLU A 1 275 ? 3.362 -6.730 20.343 1.00 93.62 275 GLU A CA 1
ATOM 2243 C C . GLU A 1 275 ? 3.716 -5.302 19.919 1.00 93.62 275 GLU A C 1
ATOM 2245 O O . GLU A 1 275 ? 4.799 -4.821 20.257 1.00 93.62 275 GLU A O 1
ATOM 2250 N N . LEU A 1 276 ? 2.789 -4.593 19.262 1.00 94.38 276 LEU A N 1
ATOM 2251 C CA . LEU A 1 276 ? 2.965 -3.182 18.913 1.00 94.38 276 LEU A CA 1
ATOM 2252 C C . LEU A 1 276 ? 3.092 -2.326 20.176 1.00 94.38 276 LEU A C 1
ATOM 2254 O O . LEU A 1 276 ? 3.974 -1.476 20.247 1.00 94.38 276 LEU A O 1
ATOM 2258 N N . LYS A 1 277 ? 2.285 -2.599 21.211 1.00 94.19 277 LYS A N 1
ATOM 2259 C CA . LYS A 1 277 ? 2.407 -1.909 22.505 1.00 94.19 277 LYS A CA 1
ATOM 2260 C C . LYS A 1 277 ? 3.809 -2.064 23.093 1.00 94.19 277 LYS A C 1
ATOM 2262 O O . LYS A 1 277 ? 4.410 -1.093 23.544 1.00 94.19 277 LYS A O 1
ATOM 2267 N N . SER A 1 278 ? 4.320 -3.293 23.085 1.00 92.19 278 SER A N 1
ATOM 2268 C CA . SER A 1 278 ? 5.646 -3.607 23.626 1.00 92.19 278 SER A CA 1
ATOM 2269 C C . SER A 1 278 ? 6.745 -2.852 22.876 1.00 92.19 278 SER A C 1
ATOM 2271 O O . SER A 1 278 ? 7.655 -2.318 23.507 1.00 92.19 278 SER A O 1
ATOM 2273 N N . LEU A 1 279 ? 6.617 -2.755 21.549 1.00 91.25 279 LEU A N 1
ATOM 2274 C CA . LEU A 1 279 ? 7.527 -1.994 20.699 1.00 91.25 279 LEU A CA 1
ATOM 2275 C C . LEU A 1 279 ? 7.453 -0.484 20.978 1.00 91.25 279 LEU A C 1
ATOM 2277 O O . LEU A 1 279 ? 8.490 0.146 21.171 1.00 91.25 279 LEU A O 1
ATOM 2281 N N . CYS A 1 280 ? 6.251 0.095 21.062 1.00 90.12 280 CYS A N 1
ATOM 2282 C CA . CYS A 1 280 ? 6.070 1.505 21.424 1.00 90.12 280 CYS A CA 1
ATOM 2283 C C . CYS A 1 280 ? 6.681 1.821 22.802 1.00 90.12 280 CYS A C 1
ATOM 2285 O O . CYS A 1 280 ? 7.357 2.838 22.960 1.00 90.12 280 CYS A O 1
ATOM 2287 N N . ASP A 1 281 ? 6.471 0.948 23.795 1.00 89.06 281 ASP A N 1
ATOM 2288 C CA . ASP A 1 281 ? 7.032 1.098 25.143 1.00 89.06 281 ASP A CA 1
ATOM 2289 C C . ASP A 1 281 ? 8.572 1.019 25.142 1.00 89.06 281 ASP A C 1
ATOM 2291 O O . ASP A 1 281 ? 9.221 1.673 25.959 1.00 89.06 281 ASP A O 1
ATOM 2295 N N . GLU A 1 282 ? 9.166 0.191 24.277 1.00 87.62 282 GLU A N 1
ATOM 2296 C CA . GLU A 1 282 ? 10.620 0.060 24.126 1.00 87.62 282 GLU A CA 1
ATOM 2297 C C . GLU A 1 282 ? 11.232 1.303 23.475 1.00 87.62 282 GLU A C 1
ATOM 2299 O O . GLU A 1 282 ? 12.192 1.859 24.010 1.00 87.62 282 GLU A O 1
ATOM 2304 N N . ILE A 1 283 ? 10.639 1.775 22.376 1.00 83.62 283 ILE A N 1
ATOM 2305 C CA . ILE A 1 283 ? 11.089 2.975 21.664 1.00 83.62 283 ILE A CA 1
ATOM 2306 C C . ILE A 1 283 ? 11.080 4.176 22.611 1.00 83.62 283 ILE A C 1
ATOM 2308 O O . ILE A 1 283 ? 12.125 4.782 22.828 1.00 83.62 283 ILE A O 1
ATOM 2312 N N . LYS A 1 284 ? 9.964 4.429 23.307 1.00 77.25 284 LYS A N 1
ATOM 2313 C CA . LYS A 1 284 ? 9.843 5.551 24.258 1.00 77.25 284 LYS A CA 1
ATOM 2314 C C . LYS A 1 284 ? 10.837 5.490 25.425 1.00 77.25 284 LYS A C 1
ATOM 2316 O O . LYS A 1 284 ? 11.205 6.525 25.973 1.00 77.25 284 LYS A O 1
ATOM 2321 N N . LYS A 1 285 ? 11.271 4.294 25.844 1.00 77.12 285 LYS A N 1
ATOM 2322 C CA . LYS A 1 285 ? 12.298 4.136 26.895 1.00 77.12 285 LYS A CA 1
ATOM 2323 C C . LYS A 1 285 ? 13.705 4.449 26.391 1.00 77.12 285 LYS A C 1
ATOM 2325 O O . LYS A 1 285 ? 14.528 4.916 27.178 1.00 77.12 285 LYS A O 1
ATOM 2330 N N . ASN A 1 286 ? 13.979 4.164 25.121 1.00 68.81 286 ASN A N 1
ATOM 2331 C CA . ASN A 1 286 ? 15.293 4.336 24.504 1.00 68.81 286 ASN A CA 1
ATOM 2332 C C . ASN A 1 286 ? 15.493 5.751 23.919 1.00 68.81 286 ASN A C 1
ATOM 2334 O O . ASN A 1 286 ? 16.622 6.234 23.879 1.00 68.81 286 ASN A O 1
ATOM 2338 N N . ASP A 1 287 ? 14.404 6.449 23.589 1.00 59.59 287 ASP A N 1
ATOM 2339 C CA . ASP A 1 287 ? 14.321 7.806 23.012 1.00 59.59 287 ASP A CA 1
ATOM 2340 C C . ASP A 1 287 ? 14.719 8.950 23.985 1.00 59.59 287 ASP A C 1
ATOM 2342 O O . ASP A 1 287 ? 14.515 10.135 23.746 1.00 59.59 287 ASP A O 1
ATOM 2346 N N . ILE A 1 288 ? 15.351 8.631 25.124 1.00 52.31 288 ILE A N 1
ATOM 2347 C CA . ILE A 1 288 ? 15.847 9.655 26.063 1.00 52.31 288 ILE A CA 1
ATOM 2348 C C . ILE A 1 288 ? 17.087 10.390 25.494 1.00 52.31 288 ILE A C 1
ATOM 2350 O O . ILE A 1 288 ? 17.456 11.432 26.034 1.00 52.31 288 ILE A O 1
ATOM 2354 N N . ASN A 1 289 ? 17.731 9.909 24.413 1.00 48.47 289 ASN A N 1
ATOM 2355 C CA . ASN A 1 289 ? 18.978 10.510 23.897 1.00 48.47 289 ASN A CA 1
ATOM 2356 C C . ASN A 1 289 ? 19.205 10.525 22.365 1.00 48.47 289 ASN A C 1
ATOM 2358 O O . ASN A 1 289 ? 20.208 11.100 21.940 1.00 48.47 289 ASN A O 1
ATOM 2362 N N . GLU A 1 290 ? 18.351 9.942 21.525 1.00 52.88 290 GLU A N 1
ATOM 2363 C CA . GLU A 1 290 ? 18.559 9.865 20.066 1.00 52.88 290 GLU A CA 1
ATOM 2364 C C . GLU A 1 290 ? 17.211 10.106 19.386 1.00 52.88 290 GLU A C 1
ATOM 2366 O O . GLU A 1 290 ? 16.244 9.529 19.841 1.00 52.88 290 GLU A O 1
ATOM 2371 N N . GLY A 1 291 ? 17.132 11.009 18.397 1.00 56.75 291 GLY A N 1
ATOM 2372 C CA . GLY A 1 291 ? 15.863 11.543 17.869 1.00 56.75 291 GLY A CA 1
ATOM 2373 C C . GLY A 1 291 ? 14.883 10.517 17.275 1.00 56.75 291 GLY A C 1
ATOM 2374 O O . GLY A 1 291 ? 15.182 9.331 17.229 1.00 56.75 291 GLY A O 1
ATOM 2375 N N . ARG A 1 292 ? 13.741 11.025 16.776 1.00 61.34 292 ARG A N 1
ATOM 2376 C CA . ARG A 1 292 ? 12.558 10.254 16.340 1.00 61.34 292 ARG A CA 1
ATOM 2377 C C . ARG A 1 292 ? 12.873 8.893 15.725 1.00 61.34 292 ARG A C 1
ATOM 2379 O O . ARG A 1 292 ? 13.678 8.785 14.794 1.00 61.34 292 ARG A O 1
ATOM 2386 N N . ALA A 1 293 ? 12.164 7.867 16.185 1.00 64.31 293 ALA A N 1
ATOM 2387 C CA . ALA A 1 293 ? 12.191 6.558 15.557 1.00 64.31 293 ALA A CA 1
ATOM 2388 C C . ALA A 1 293 ? 11.588 6.654 14.145 1.00 64.31 293 ALA A C 1
ATOM 2390 O O . ALA A 1 293 ? 10.372 6.704 14.000 1.00 64.31 293 ALA A O 1
ATOM 2391 N N . ASN A 1 294 ? 12.439 6.664 13.109 1.00 78.12 294 ASN A N 1
ATOM 2392 C CA . ASN A 1 294 ? 12.064 6.649 11.685 1.00 78.12 294 ASN A CA 1
ATOM 2393 C C . ASN A 1 294 ? 11.381 5.317 11.301 1.00 78.12 294 ASN A C 1
ATOM 2395 O O . ASN A 1 294 ? 11.921 4.526 10.524 1.00 78.12 294 ASN A O 1
ATOM 2399 N N . ILE A 1 295 ? 10.216 5.039 11.885 1.00 86.88 295 ILE A N 1
ATOM 2400 C CA . ILE A 1 295 ? 9.476 3.783 11.797 1.00 86.88 295 ILE A CA 1
ATOM 2401 C C . ILE A 1 295 ? 7.997 4.091 11.565 1.00 86.88 295 ILE A C 1
ATOM 2403 O O . ILE A 1 295 ? 7.353 4.698 12.418 1.00 86.88 295 ILE A O 1
ATOM 2407 N N . ALA A 1 296 ? 7.459 3.575 10.463 1.00 89.25 296 ALA A N 1
ATOM 2408 C CA . ALA A 1 296 ? 6.045 3.650 10.125 1.00 89.25 296 ALA A CA 1
ATOM 2409 C C . ALA A 1 296 ? 5.290 2.389 10.556 1.00 89.25 296 ALA A C 1
ATOM 2411 O O . ALA A 1 296 ? 5.843 1.282 10.606 1.00 89.25 296 ALA A O 1
ATOM 2412 N N . VAL A 1 297 ? 3.995 2.559 10.815 1.00 92.69 297 VAL A N 1
ATOM 2413 C CA . VAL A 1 297 ? 3.061 1.502 11.206 1.00 92.69 297 VAL A CA 1
ATOM 2414 C C . VAL A 1 297 ? 1.879 1.485 10.253 1.00 92.69 297 VAL A C 1
ATOM 2416 O O . VAL A 1 297 ? 1.206 2.490 10.069 1.00 92.69 297 VAL A O 1
ATOM 2419 N N . ASP A 1 298 ? 1.582 0.321 9.696 1.00 93.88 298 ASP A N 1
ATOM 2420 C CA . ASP A 1 298 ? 0.412 0.096 8.858 1.00 93.88 298 ASP A CA 1
ATOM 2421 C C . ASP A 1 298 ? -0.541 -0.883 9.537 1.00 93.88 298 ASP A C 1
ATOM 2423 O O . ASP A 1 298 ? -0.154 -2.001 9.878 1.00 93.88 298 ASP A O 1
ATOM 2427 N N . ILE A 1 299 ? -1.801 -0.481 9.692 1.00 94.75 299 ILE A N 1
ATOM 2428 C CA . ILE A 1 299 ? -2.897 -1.338 10.143 1.00 94.75 299 ILE A CA 1
ATOM 2429 C C . ILE A 1 299 ? -3.845 -1.569 8.971 1.00 94.75 299 ILE A C 1
ATOM 2431 O O . ILE A 1 299 ? -4.495 -0.637 8.503 1.00 94.75 299 ILE A O 1
ATOM 2435 N N . VAL A 1 300 ? -3.953 -2.810 8.502 1.00 95.06 300 VAL A N 1
ATOM 2436 C CA . VAL A 1 300 ? -4.897 -3.192 7.443 1.00 95.06 300 VAL A CA 1
ATOM 2437 C C . VAL A 1 300 ? -6.085 -3.905 8.067 1.00 95.06 300 VAL A C 1
ATOM 2439 O O . VAL A 1 300 ? -5.946 -4.993 8.619 1.00 95.06 300 VAL A O 1
ATOM 2442 N N . LEU A 1 301 ? -7.256 -3.291 7.954 1.00 95.12 301 LEU A N 1
ATOM 2443 C CA . LEU A 1 301 ? -8.540 -3.798 8.418 1.00 95.12 301 LEU A CA 1
ATOM 2444 C C . LEU A 1 301 ? -9.305 -4.425 7.251 1.00 95.12 301 LEU A C 1
ATOM 2446 O O . LEU A 1 301 ? -9.293 -3.900 6.134 1.00 95.12 301 LEU A O 1
ATOM 2450 N N . THR A 1 302 ? -9.998 -5.528 7.513 1.00 93.88 302 THR A N 1
ATOM 2451 C CA . THR A 1 302 ? -10.850 -6.223 6.536 1.00 93.88 302 THR A CA 1
ATOM 2452 C C . THR A 1 302 ? -12.294 -6.301 7.030 1.00 93.88 302 THR A C 1
ATOM 2454 O O . THR A 1 302 ? -12.555 -6.100 8.212 1.00 93.88 302 THR A O 1
ATOM 2457 N N . GLY A 1 303 ? -13.239 -6.608 6.137 1.00 91.75 303 GLY A N 1
ATOM 2458 C CA . GLY A 1 303 ? -14.635 -6.841 6.525 1.00 91.75 303 GLY A CA 1
ATOM 2459 C C . GLY A 1 303 ? -15.523 -5.595 6.559 1.00 91.75 303 GLY A C 1
ATOM 2460 O O . GLY A 1 303 ? -16.550 -5.626 7.228 1.00 91.75 303 GLY A O 1
ATOM 2461 N N . ASN A 1 304 ? -15.175 -4.543 5.809 1.00 90.12 304 ASN A N 1
ATOM 2462 C CA . ASN A 1 304 ? -15.899 -3.266 5.758 1.00 90.12 304 ASN A CA 1
ATOM 2463 C C . ASN A 1 304 ? -16.010 -2.586 7.139 1.00 90.12 304 ASN A C 1
ATOM 2465 O O . ASN A 1 304 ? -17.129 -2.375 7.614 1.00 90.12 304 ASN A O 1
ATOM 2469 N N . PRO A 1 305 ? -14.881 -2.240 7.790 1.00 90.88 305 PRO A N 1
ATOM 2470 C CA . PRO A 1 305 ? -14.928 -1.536 9.068 1.00 90.88 305 PRO A CA 1
ATOM 2471 C C . PRO A 1 305 ? -15.639 -0.188 8.906 1.00 90.88 305 PRO A C 1
ATOM 2473 O O . PRO A 1 305 ? -15.458 0.499 7.892 1.00 90.88 305 PRO A O 1
ATOM 2476 N N . SER A 1 306 ? -16.432 0.197 9.906 1.00 88.44 306 SER A N 1
ATOM 2477 C CA . SER A 1 306 ? -17.103 1.500 9.901 1.00 88.44 306 SER A CA 1
ATOM 2478 C C . SER A 1 306 ? -16.133 2.629 10.253 1.00 88.44 306 SER A C 1
ATOM 2480 O O . SER A 1 306 ? -15.064 2.403 10.826 1.00 88.44 306 SER A O 1
ATOM 2482 N N . GLU A 1 307 ? -16.507 3.871 9.951 1.00 86.38 307 GLU A N 1
ATOM 2483 C CA . GLU A 1 307 ? -15.717 5.044 10.332 1.00 86.38 307 GLU A CA 1
ATOM 2484 C C . GLU A 1 307 ? -15.529 5.139 11.859 1.00 86.38 307 GLU A C 1
ATOM 2486 O O . GLU A 1 307 ? -14.437 5.447 12.333 1.00 86.38 307 GLU A O 1
ATOM 2491 N N . GLU A 1 308 ? -16.554 4.792 12.642 1.00 88.69 308 GLU A N 1
ATOM 2492 C CA . GLU A 1 308 ? -16.486 4.701 14.105 1.00 88.69 308 GLU A CA 1
ATOM 2493 C C . GLU A 1 308 ? -15.455 3.667 14.566 1.00 88.69 308 GLU A C 1
ATOM 2495 O O . GLU A 1 308 ? -14.678 3.931 15.486 1.00 88.69 308 GLU A O 1
ATOM 2500 N N . GLU A 1 309 ? -15.439 2.491 13.932 1.00 90.69 309 GLU A N 1
ATOM 2501 C CA . GLU A 1 309 ? -14.486 1.431 14.252 1.00 90.69 309 GLU A CA 1
ATOM 2502 C C . GLU A 1 309 ? -13.052 1.886 13.969 1.00 90.69 309 GLU A C 1
ATOM 2504 O O . GLU A 1 309 ? -12.195 1.782 14.850 1.00 90.69 309 GLU A O 1
ATOM 2509 N N . ILE A 1 310 ? -12.812 2.465 12.789 1.00 89.88 310 ILE A N 1
ATOM 2510 C CA . ILE A 1 310 ? -11.512 3.021 12.397 1.00 89.88 310 ILE A CA 1
ATOM 2511 C C . ILE A 1 310 ? -11.059 4.078 13.410 1.00 89.88 310 ILE A C 1
ATOM 2513 O O . ILE A 1 310 ? -9.941 4.008 13.918 1.00 89.88 310 ILE A O 1
ATOM 2517 N N . MET A 1 311 ? -11.929 5.027 13.769 1.00 87.19 311 MET A N 1
ATOM 2518 C CA . MET A 1 311 ? -11.581 6.071 14.735 1.00 87.19 311 MET A CA 1
ATOM 2519 C C . MET A 1 311 ? -11.297 5.515 16.126 1.00 87.19 311 MET A C 1
ATOM 2521 O O . MET A 1 311 ? -10.374 5.990 16.787 1.00 87.19 311 MET A O 1
ATOM 2525 N N . SER A 1 312 ? -12.027 4.486 16.561 1.00 89.75 312 SER A N 1
ATOM 2526 C CA . SER A 1 312 ? -11.775 3.829 17.849 1.00 89.75 312 SER A CA 1
ATOM 2527 C C . SER A 1 312 ? -10.393 3.172 17.926 1.00 89.75 312 SER A C 1
ATOM 2529 O O . SER A 1 312 ? -9.862 3.006 19.019 1.00 89.75 312 SER A O 1
ATOM 2531 N N . ILE A 1 313 ? -9.813 2.807 16.778 1.00 92.06 313 ILE A N 1
ATOM 2532 C CA . ILE A 1 313 ? -8.467 2.234 16.668 1.00 92.06 313 ILE A CA 1
ATOM 2533 C C . ILE A 1 313 ? -7.403 3.332 16.642 1.00 92.06 313 ILE A C 1
ATOM 2535 O O . ILE A 1 313 ? -6.278 3.090 17.062 1.00 92.06 313 ILE A O 1
ATOM 2539 N N . ILE A 1 314 ? -7.718 4.537 16.165 1.00 88.56 314 ILE A N 1
ATOM 2540 C CA . ILE A 1 314 ? -6.738 5.628 16.077 1.00 88.56 314 ILE A CA 1
ATOM 2541 C C . ILE A 1 314 ? -6.679 6.451 17.371 1.00 88.56 314 ILE A C 1
ATOM 2543 O O . ILE A 1 314 ? -5.598 6.863 17.800 1.00 88.56 314 ILE A O 1
ATOM 2547 N N . LEU A 1 315 ? -7.830 6.707 17.996 1.00 87.12 315 LEU A N 1
ATOM 2548 C CA . LEU A 1 315 ? -7.930 7.608 19.139 1.00 87.12 315 LEU A CA 1
ATOM 2549 C C . LEU A 1 315 ? -7.539 6.940 20.467 1.00 87.12 315 LEU A C 1
ATOM 2551 O O . LEU A 1 315 ? -7.785 5.751 20.669 1.00 87.12 315 LEU A O 1
ATOM 2555 N N . PRO A 1 316 ? -6.963 7.707 21.413 1.00 88.19 316 PRO A N 1
ATOM 2556 C CA . PRO A 1 316 ? -6.761 7.228 22.773 1.00 88.19 316 PRO A CA 1
ATOM 2557 C C . PRO A 1 316 ? -8.089 6.931 23.477 1.00 88.19 316 PRO A C 1
ATOM 2559 O O . PRO A 1 316 ? -9.130 7.516 23.170 1.00 88.19 316 PRO A O 1
ATOM 2562 N N . GLU A 1 317 ? -8.035 6.051 24.475 1.00 87.75 317 GLU A N 1
ATOM 2563 C CA . GLU A 1 317 ? -9.198 5.672 25.270 1.00 87.75 317 GLU A CA 1
ATOM 2564 C C . GLU A 1 317 ? -9.878 6.891 25.917 1.00 87.75 317 GLU A C 1
ATOM 2566 O O . GLU A 1 317 ? -9.229 7.789 26.455 1.00 87.75 317 GLU A O 1
ATOM 2571 N N . GLY A 1 318 ? -11.214 6.915 25.858 1.00 85.56 318 GLY A N 1
ATOM 2572 C CA . GLY A 1 318 ? -12.039 7.980 26.433 1.00 85.56 318 GLY A CA 1
ATOM 2573 C C . GLY A 1 318 ? -12.105 9.268 25.607 1.00 85.56 318 GLY A C 1
ATOM 2574 O O . GLY A 1 318 ? -12.786 10.204 26.023 1.00 85.56 318 GLY A O 1
ATOM 2575 N N . ARG A 1 319 ? -11.436 9.337 24.448 1.00 86.12 319 ARG A N 1
ATOM 2576 C CA . ARG A 1 319 ? -11.543 10.484 23.546 1.00 86.12 319 ARG A CA 1
ATOM 2577 C C . ARG A 1 319 ? -12.744 10.357 22.615 1.00 86.12 319 ARG A C 1
ATOM 2579 O O . ARG A 1 319 ? -12.854 9.400 21.855 1.00 86.12 319 ARG A O 1
ATOM 2586 N N . GLU A 1 320 ? -13.607 11.366 22.646 1.00 86.81 320 GLU A N 1
ATOM 2587 C CA . GLU A 1 320 ? -14.711 11.506 21.700 1.00 86.81 320 GLU A CA 1
ATOM 2588 C C . GLU A 1 320 ? -14.251 12.194 20.411 1.00 86.81 320 GLU A C 1
ATOM 2590 O O . GLU A 1 320 ? -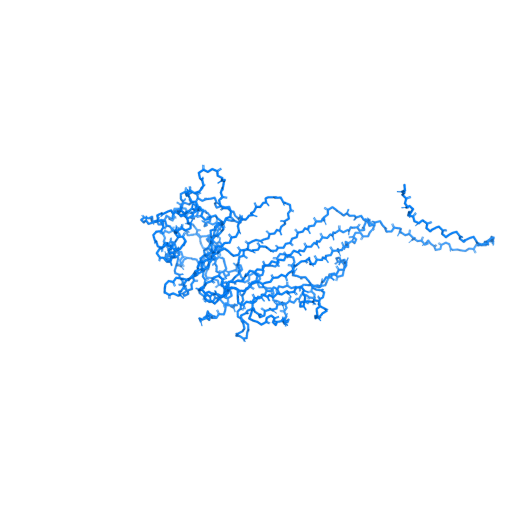13.376 13.062 20.425 1.00 86.81 320 GLU A O 1
ATOM 2595 N N . VAL A 1 321 ? -14.865 11.802 19.296 1.00 87.19 321 VAL A N 1
ATOM 2596 C CA . VAL A 1 321 ? -14.626 12.409 17.988 1.00 87.19 321 VAL A CA 1
ATOM 2597 C C . VAL A 1 321 ? -15.289 13.786 17.942 1.00 87.19 321 VAL A C 1
ATOM 2599 O O . VAL A 1 321 ? -16.505 13.911 18.058 1.00 87.19 321 VAL A O 1
ATOM 2602 N N . SER A 1 322 ? -14.491 14.822 17.722 1.00 87.31 322 SER A N 1
ATOM 2603 C CA . SER A 1 322 ? -14.947 16.165 17.389 1.00 87.31 322 SER A CA 1
ATOM 2604 C C . SER A 1 322 ? -15.191 16.289 15.888 1.00 87.31 322 SER A C 1
ATOM 2606 O O . SER A 1 322 ? -14.308 15.979 15.081 1.00 87.31 322 SER A O 1
ATOM 2608 N N . PHE A 1 323 ? -16.366 16.807 15.535 1.00 86.88 323 PHE A N 1
ATOM 2609 C CA . PHE A 1 323 ? -16.761 17.183 14.175 1.00 86.88 323 PHE A CA 1
ATOM 2610 C C . PHE A 1 323 ? -16.740 18.706 13.954 1.00 86.88 323 PHE A C 1
ATOM 2612 O O . PHE A 1 323 ? -17.294 19.201 12.975 1.00 86.88 323 PHE A O 1
ATOM 2619 N N . ASP A 1 324 ? -16.118 19.472 14.856 1.00 86.44 324 ASP A N 1
ATOM 2620 C CA . ASP A 1 324 ? -16.075 20.930 14.724 1.00 86.44 324 ASP A CA 1
ATOM 2621 C C . ASP A 1 324 ? -15.446 21.350 13.384 1.00 86.44 324 ASP A C 1
ATOM 2623 O O . ASP A 1 324 ? -14.413 20.823 12.969 1.00 86.44 324 ASP A O 1
ATOM 2627 N N . GLY A 1 325 ? -16.114 22.259 12.673 1.00 82.50 325 GLY A N 1
ATOM 2628 C CA . GLY A 1 325 ? -15.690 22.747 11.358 1.00 82.50 325 GLY A CA 1
ATOM 2629 C C . GLY A 1 325 ? -15.715 21.730 10.205 1.00 82.50 325 GLY A C 1
ATOM 2630 O O . GLY A 1 325 ? -15.267 22.076 9.106 1.00 82.50 325 GLY A O 1
ATOM 2631 N N . VAL A 1 326 ? -16.227 20.508 10.403 1.00 84.62 326 VAL A N 1
ATOM 2632 C CA . VAL A 1 326 ? -16.322 19.501 9.334 1.00 84.62 326 VAL A CA 1
ATOM 2633 C C . VAL A 1 326 ? -17.467 19.851 8.389 1.00 84.62 326 VAL A C 1
ATOM 2635 O O . VAL A 1 326 ? -18.616 20.001 8.799 1.00 84.62 326 VAL A O 1
ATOM 2638 N N . LYS A 1 327 ? -17.142 19.961 7.099 1.00 86.50 327 LYS A N 1
ATOM 2639 C CA . LYS A 1 327 ? -18.078 20.331 6.034 1.00 86.50 327 LYS A CA 1
ATOM 2640 C C . LYS A 1 327 ? -17.915 19.430 4.821 1.00 86.50 327 LYS A C 1
ATOM 2642 O O . LYS A 1 327 ? -16.784 19.183 4.392 1.00 86.50 327 LYS A O 1
ATOM 2647 N N . ILE A 1 328 ? -19.036 19.046 4.216 1.00 85.88 328 ILE A N 1
ATOM 2648 C CA . ILE A 1 328 ? -19.087 18.475 2.865 1.00 85.88 328 ILE A CA 1
ATOM 2649 C C . ILE A 1 328 ? -19.495 19.591 1.909 1.00 85.88 328 ILE A C 1
ATOM 2651 O O . ILE A 1 328 ? -20.531 20.221 2.098 1.00 85.88 328 ILE A O 1
ATOM 2655 N N . ASN A 1 329 ? -18.675 19.856 0.891 1.00 87.31 329 ASN A N 1
ATOM 2656 C CA . ASN A 1 329 ? -18.973 20.884 -0.104 1.00 87.31 329 ASN A CA 1
ATOM 2657 C C . ASN A 1 329 ? -20.028 20.408 -1.123 1.00 87.31 329 ASN A C 1
ATOM 2659 O O . ASN A 1 329 ? -20.294 19.215 -1.268 1.00 87.31 329 ASN A O 1
ATOM 2663 N N . ALA A 1 330 ? -20.587 21.352 -1.882 1.00 90.25 330 ALA A N 1
ATOM 2664 C CA . ALA A 1 330 ? -21.621 21.071 -2.875 1.00 90.25 330 ALA A CA 1
ATOM 2665 C C . ALA A 1 330 ? -21.219 20.000 -3.908 1.00 90.25 330 ALA A C 1
ATOM 2667 O O . ALA A 1 330 ? -22.031 19.142 -4.241 1.00 90.25 330 ALA A O 1
ATOM 2668 N N . GLU A 1 331 ? -19.973 20.014 -4.387 1.00 87.44 331 GLU A N 1
ATOM 2669 C CA . GLU A 1 331 ? -19.464 19.064 -5.390 1.00 87.44 331 GLU A CA 1
ATOM 2670 C C . GLU A 1 331 ? -19.454 17.612 -4.889 1.00 87.44 331 GLU A C 1
ATOM 2672 O O . GLU A 1 331 ? -19.741 16.680 -5.645 1.00 87.44 331 GLU A O 1
ATOM 2677 N N . ASN A 1 332 ? -19.169 17.439 -3.599 1.00 84.31 332 ASN A N 1
ATOM 2678 C CA . ASN A 1 332 ? -19.046 16.146 -2.939 1.00 84.31 332 ASN A CA 1
ATOM 2679 C C . ASN A 1 332 ? -20.317 15.703 -2.210 1.00 84.31 332 ASN A C 1
ATOM 2681 O O . ASN A 1 332 ? -20.328 14.634 -1.601 1.00 84.31 332 ASN A O 1
ATOM 2685 N N . SER A 1 333 ? -21.378 16.503 -2.267 1.00 89.19 333 SER A N 1
ATOM 2686 C CA . SER A 1 333 ? -22.666 16.181 -1.659 1.00 89.19 333 SER A CA 1
ATOM 2687 C C . SER A 1 333 ? -23.594 15.437 -2.624 1.00 89.19 333 SER A C 1
ATOM 2689 O O . SER A 1 333 ? -23.533 15.621 -3.844 1.00 89.19 333 SER A O 1
ATOM 2691 N N . VAL A 1 334 ? -24.496 14.615 -2.088 1.00 91.38 334 VAL A N 1
ATOM 2692 C CA . VAL A 1 334 ? -25.528 13.920 -2.880 1.00 91.38 334 VAL A CA 1
ATOM 2693 C C . VAL A 1 334 ? -26.560 14.872 -3.495 1.00 91.38 334 VAL A C 1
ATOM 2695 O O . VAL A 1 334 ? -27.121 14.560 -4.545 1.00 91.38 334 VAL A O 1
ATOM 2698 N N . ASP A 1 335 ? -26.815 16.025 -2.868 1.00 94.62 335 ASP A N 1
ATOM 2699 C CA . ASP A 1 335 ? -27.872 16.969 -3.255 1.00 94.62 335 ASP A CA 1
ATOM 2700 C C . ASP A 1 335 ? -27.352 18.286 -3.863 1.00 94.62 335 ASP A C 1
ATOM 2702 O O . ASP A 1 335 ? -28.145 19.168 -4.206 1.00 94.62 335 ASP A O 1
ATOM 2706 N N . GLY A 1 336 ? -26.034 18.419 -4.031 1.00 93.50 336 GLY A N 1
ATOM 2707 C CA . GLY A 1 336 ? -25.394 19.602 -4.602 1.00 93.50 336 GLY A CA 1
ATOM 2708 C C . GLY A 1 336 ? -25.315 20.802 -3.652 1.00 93.50 336 GLY A C 1
ATOM 2709 O O . GLY A 1 336 ? -25.199 21.932 -4.133 1.00 93.50 336 GLY A O 1
ATOM 2710 N N . LYS A 1 337 ? -25.411 20.602 -2.330 1.00 94.50 337 LYS A N 1
ATOM 2711 C CA . LYS A 1 337 ? -25.336 21.661 -1.311 1.00 94.50 337 LYS A CA 1
ATOM 2712 C C . LYS A 1 337 ? -24.205 21.429 -0.317 1.00 94.50 337 LYS A C 1
ATOM 2714 O O . LYS A 1 337 ? -23.733 20.318 -0.124 1.00 94.50 337 LYS A O 1
ATOM 2719 N N . GLU A 1 338 ? -23.758 22.512 0.308 1.00 92.69 338 GLU A N 1
ATOM 2720 C CA . GLU A 1 338 ? -22.837 22.409 1.438 1.00 92.69 338 GLU A CA 1
ATOM 2721 C C . GLU A 1 338 ? -23.595 21.972 2.698 1.00 92.69 338 GLU A C 1
ATOM 2723 O O . GLU A 1 338 ? -24.670 22.509 2.975 1.00 92.69 338 GLU A O 1
ATOM 2728 N N . HIS A 1 339 ? -23.013 21.042 3.458 1.00 91.44 339 HIS A N 1
ATOM 2729 C CA . HIS A 1 339 ? -23.547 20.552 4.731 1.00 91.44 339 HIS A CA 1
ATOM 2730 C C . HIS A 1 339 ? -22.479 20.634 5.819 1.00 91.44 339 HIS A C 1
ATOM 2732 O O . HIS A 1 339 ? -21.351 20.177 5.614 1.00 91.44 339 HIS A O 1
ATOM 2738 N N . ASP A 1 340 ? -22.843 21.203 6.967 1.00 91.50 340 ASP A N 1
ATOM 2739 C CA . ASP A 1 340 ? -22.087 21.035 8.209 1.00 91.50 340 ASP A CA 1
ATOM 2740 C C . ASP A 1 340 ? -22.364 19.626 8.747 1.00 91.50 340 ASP A C 1
ATOM 2742 O O . ASP A 1 340 ? -23.509 19.178 8.730 1.00 91.50 340 ASP A O 1
ATOM 2746 N N . ILE A 1 341 ? -21.320 18.923 9.182 1.00 89.44 341 ILE A N 1
ATOM 2747 C CA . ILE A 1 341 ? -21.417 17.533 9.634 1.00 89.44 341 ILE A CA 1
ATOM 2748 C C . ILE A 1 341 ? -21.176 17.470 11.135 1.00 89.44 341 ILE A C 1
ATOM 2750 O O . ILE A 1 341 ? -20.214 18.042 11.641 1.00 89.44 341 ILE A O 1
ATOM 2754 N N . HIS A 1 342 ? -22.024 16.731 11.843 1.00 91.12 342 HIS A N 1
ATOM 2755 C CA . HIS A 1 342 ? -21.954 16.553 13.293 1.00 91.12 342 HIS A CA 1
ATOM 2756 C C . HIS A 1 342 ? -21.865 15.085 13.722 1.00 91.12 342 HIS A C 1
ATOM 2758 O O . HIS A 1 342 ? -21.725 14.795 14.910 1.00 91.12 342 HIS A O 1
ATOM 2764 N N . SER A 1 343 ? -21.948 14.151 12.774 1.00 90.44 343 SER A N 1
ATOM 2765 C CA . SER A 1 343 ? -21.806 12.717 13.020 1.00 90.44 343 SER A CA 1
ATOM 2766 C C . SER A 1 343 ? -21.394 11.969 11.752 1.00 90.44 343 SER A C 1
ATOM 2768 O O . SER A 1 343 ? -21.535 12.470 10.636 1.00 90.44 343 SER A O 1
ATOM 2770 N N . PHE A 1 344 ? -20.936 10.728 11.909 1.00 87.88 344 PHE A N 1
ATOM 2771 C CA . PHE A 1 344 ? -20.692 9.845 10.767 1.00 87.88 344 PHE A CA 1
ATOM 2772 C C . PHE A 1 344 ? -21.979 9.431 10.037 1.00 87.88 344 PHE A C 1
ATOM 2774 O O . PHE A 1 344 ? -21.930 9.139 8.845 1.00 87.88 344 PHE A O 1
ATOM 2781 N N . ASP A 1 345 ? -23.134 9.442 10.708 1.00 91.00 345 ASP A N 1
ATOM 2782 C CA . ASP A 1 345 ? -24.424 9.192 10.056 1.00 91.00 345 ASP A CA 1
ATOM 2783 C C . ASP A 1 345 ? -24.765 10.307 9.066 1.00 91.00 345 ASP A C 1
ATOM 2785 O O . ASP A 1 345 ? -25.047 10.024 7.903 1.00 91.00 345 ASP A O 1
ATOM 2789 N N . GLU A 1 346 ? -24.640 11.568 9.489 1.00 91.56 346 GLU A N 1
ATOM 2790 C CA . GLU A 1 346 ? -24.812 12.725 8.600 1.00 91.56 346 GLU A CA 1
ATOM 2791 C C . GLU A 1 346 ? -23.777 12.722 7.472 1.00 91.56 346 GLU A C 1
ATOM 2793 O O . GLU A 1 346 ? -24.097 13.025 6.324 1.00 91.56 346 GLU A O 1
ATOM 2798 N N . TRP A 1 347 ? -22.536 12.322 7.768 1.00 86.75 347 TRP A N 1
ATOM 2799 C CA . TRP A 1 347 ? -21.525 12.145 6.730 1.00 86.75 347 TRP A CA 1
ATOM 2800 C C . TRP A 1 347 ? -21.995 11.159 5.658 1.00 86.75 347 TRP A C 1
ATOM 2802 O O . TRP A 1 347 ? -21.953 11.479 4.474 1.00 86.75 347 TRP A O 1
ATOM 2812 N N . ARG A 1 348 ? -22.458 9.967 6.051 1.00 86.62 348 ARG A N 1
ATOM 2813 C CA . ARG A 1 348 ? -22.943 8.939 5.116 1.00 86.62 348 ARG A CA 1
ATOM 2814 C C . ARG A 1 348 ? -24.212 9.369 4.379 1.00 86.62 348 ARG A C 1
ATOM 2816 O O . ARG A 1 348 ? -24.395 8.975 3.231 1.00 86.62 348 ARG A O 1
ATOM 2823 N N . GLU A 1 349 ? -25.066 10.168 5.014 1.00 90.94 349 GLU A N 1
ATOM 2824 C CA . GLU A 1 349 ? -26.276 10.723 4.403 1.00 90.94 349 GLU A CA 1
ATOM 2825 C C . GLU A 1 349 ? -25.949 11.728 3.292 1.00 90.94 349 GLU A C 1
ATOM 2827 O O . GLU A 1 349 ? -26.521 11.654 2.201 1.00 90.94 349 GLU A O 1
ATOM 2832 N N . TYR A 1 350 ? -25.024 12.656 3.552 1.00 90.75 350 TYR A N 1
ATOM 2833 C CA . TYR A 1 350 ? -24.750 13.766 2.642 1.00 90.75 350 TYR A CA 1
ATOM 2834 C C . TYR A 1 350 ? -23.601 13.506 1.669 1.00 90.75 350 TYR A C 1
ATOM 2836 O O . TYR A 1 350 ? -23.582 14.111 0.596 1.00 90.75 350 TYR A O 1
ATOM 2844 N N . CYS A 1 351 ? -22.650 12.627 1.993 1.00 86.38 351 CYS A N 1
ATOM 2845 C CA . CYS A 1 351 ? -21.496 12.351 1.142 1.00 86.38 351 CYS A CA 1
ATOM 2846 C C . CYS A 1 351 ? -21.899 11.572 -0.111 1.00 86.38 351 CYS A C 1
ATOM 2848 O O . CYS A 1 351 ? -22.548 10.527 -0.059 1.00 86.38 351 CYS A O 1
ATOM 2850 N N . LYS A 1 352 ? -21.467 12.067 -1.269 1.00 86.94 352 LYS A N 1
ATOM 2851 C CA . LYS A 1 352 ? -21.711 11.419 -2.550 1.00 86.94 352 LYS A CA 1
ATOM 2852 C C . LYS A 1 352 ? -20.921 10.107 -2.648 1.00 86.94 352 LYS A C 1
ATOM 2854 O O . LYS A 1 352 ? -19.685 10.152 -2.598 1.00 86.94 352 LYS A O 1
ATOM 2859 N N . PRO A 1 353 ? -21.586 8.960 -2.880 1.00 82.81 353 PRO A N 1
ATOM 2860 C CA . PRO A 1 353 ? -20.891 7.690 -3.036 1.00 82.81 353 PRO A CA 1
ATOM 2861 C C . PRO A 1 353 ? -19.970 7.719 -4.262 1.00 82.81 353 PRO A C 1
ATOM 2863 O O . PRO A 1 353 ? -20.192 8.482 -5.212 1.00 82.81 353 PRO A O 1
ATOM 2866 N N . ALA A 1 354 ? -18.936 6.879 -4.242 1.00 82.50 354 ALA A N 1
ATOM 2867 C CA . ALA A 1 354 ? -18.157 6.595 -5.442 1.00 82.50 354 ALA A CA 1
ATOM 2868 C C . ALA A 1 354 ? -19.084 6.040 -6.536 1.00 82.50 354 ALA A C 1
ATOM 2870 O O . ALA A 1 354 ? -20.115 5.425 -6.246 1.00 82.50 354 ALA A O 1
ATOM 2871 N N . LYS A 1 355 ? -18.748 6.302 -7.796 1.00 83.12 355 LYS A N 1
ATOM 2872 C CA . LYS A 1 355 ? -19.588 5.943 -8.941 1.00 83.12 355 LYS A CA 1
ATOM 2873 C C . LYS A 1 355 ? -19.630 4.432 -9.157 1.00 83.12 355 LYS A C 1
ATOM 2875 O O . LYS A 1 355 ? -20.708 3.883 -9.359 1.00 83.12 355 LYS A O 1
ATOM 2880 N N . ASP A 1 356 ? -18.467 3.795 -9.087 1.00 82.31 356 ASP A N 1
ATOM 2881 C CA . ASP A 1 356 ? -18.283 2.366 -9.326 1.00 82.31 356 ASP A CA 1
ATOM 2882 C C . ASP A 1 356 ? -17.432 1.754 -8.187 1.00 82.31 356 ASP A C 1
ATOM 2884 O O . ASP A 1 356 ? -16.310 1.311 -8.431 1.00 82.31 356 ASP A O 1
ATOM 2888 N N . PRO A 1 357 ? -17.917 1.771 -6.925 1.00 80.94 357 PRO A N 1
ATOM 2889 C CA . PRO A 1 357 ? -17.125 1.359 -5.769 1.00 80.94 357 PRO A CA 1
ATOM 2890 C C . PRO A 1 357 ? -16.754 -0.121 -5.847 1.00 80.94 357 PRO A C 1
ATOM 2892 O O . PRO A 1 357 ? -17.621 -0.980 -6.012 1.00 80.94 357 PRO A O 1
ATOM 2895 N N . GLY A 1 358 ? -15.469 -0.420 -5.674 1.00 82.19 358 GLY A N 1
ATOM 2896 C CA . GLY A 1 358 ? -14.958 -1.784 -5.679 1.00 82.19 358 GLY A CA 1
ATOM 2897 C C . GLY A 1 358 ? -14.920 -2.405 -7.073 1.00 82.19 358 GLY A C 1
ATOM 2898 O O . GLY A 1 358 ? -14.823 -3.624 -7.188 1.00 82.19 358 GLY A O 1
ATOM 2899 N N . LYS A 1 359 ? -14.972 -1.602 -8.144 1.00 86.25 359 LYS A N 1
ATOM 2900 C CA . LYS A 1 359 ? -14.929 -2.087 -9.535 1.00 86.25 359 LYS A CA 1
ATOM 2901 C C . LYS A 1 359 ? -13.715 -2.975 -9.811 1.00 86.25 359 LYS A C 1
ATOM 2903 O O . LYS A 1 359 ? -13.816 -3.936 -10.571 1.00 86.25 359 LYS A O 1
ATOM 2908 N N . TYR A 1 360 ? -12.580 -2.647 -9.199 1.00 85.81 360 TYR A N 1
ATOM 2909 C CA . TYR A 1 360 ? -11.324 -3.390 -9.328 1.00 85.81 360 TYR A CA 1
ATOM 2910 C C . TYR A 1 360 ? -11.026 -4.272 -8.112 1.00 85.81 360 TYR A C 1
ATOM 2912 O O . TYR A 1 360 ? -9.975 -4.919 -8.061 1.00 85.81 360 TYR A O 1
ATOM 2920 N N . ALA A 1 361 ? -11.933 -4.295 -7.134 1.00 88.19 361 ALA A N 1
ATOM 2921 C CA . ALA A 1 361 ? -11.737 -5.011 -5.895 1.00 88.19 361 ALA A CA 1
ATOM 2922 C C . ALA A 1 361 ? -11.933 -6.512 -6.097 1.00 88.19 361 ALA A C 1
ATOM 2924 O O . ALA A 1 361 ? -12.898 -6.978 -6.700 1.00 88.19 361 ALA A O 1
ATOM 2925 N N . SER A 1 362 ? -10.996 -7.277 -5.557 1.00 90.25 362 SER A N 1
ATOM 2926 C CA . SER A 1 362 ? -11.111 -8.722 -5.436 1.00 90.25 362 SER A CA 1
ATOM 2927 C C . SER A 1 362 ? -11.548 -9.108 -4.024 1.00 90.25 362 SER A C 1
ATOM 2929 O O . SER A 1 362 ? -11.218 -8.395 -3.071 1.00 90.25 362 SER A O 1
ATOM 2931 N N . PRO A 1 363 ? -12.222 -10.258 -3.851 1.00 88.38 363 PRO A N 1
ATOM 2932 C CA . PRO A 1 363 ? -12.503 -10.783 -2.524 1.00 88.38 363 PRO A CA 1
ATOM 2933 C C . PRO A 1 363 ? -11.216 -10.979 -1.720 1.00 88.38 363 PRO A C 1
ATOM 2935 O O . PRO A 1 363 ? -10.185 -11.392 -2.261 1.00 88.38 363 PRO A O 1
ATOM 2938 N N . VAL A 1 364 ? -11.289 -10.738 -0.412 1.00 86.56 364 VAL A N 1
ATOM 2939 C CA . VAL A 1 364 ? -10.202 -11.087 0.507 1.00 86.56 364 VAL A CA 1
ATOM 2940 C C . VAL A 1 364 ? -10.122 -12.608 0.614 1.00 86.56 364 VAL A C 1
ATOM 2942 O O . VAL A 1 364 ? -11.077 -13.266 1.032 1.00 86.56 364 VAL A O 1
ATOM 2945 N N . VAL A 1 365 ? -8.978 -13.172 0.233 1.00 79.00 365 VAL A N 1
ATOM 2946 C CA . VAL A 1 365 ? -8.728 -14.614 0.310 1.00 79.00 365 VAL A CA 1
ATOM 2947 C C . VAL A 1 365 ? -8.047 -14.913 1.643 1.00 79.00 365 VAL A C 1
ATOM 2949 O O . VAL A 1 365 ? -6.906 -14.504 1.845 1.00 79.00 365 VAL A O 1
ATOM 2952 N N . LYS A 1 366 ? -8.765 -15.595 2.542 1.00 68.31 366 LYS A N 1
ATOM 2953 C CA . LYS A 1 366 ? -8.234 -16.079 3.826 1.00 68.31 366 LYS A CA 1
ATOM 2954 C C . LYS A 1 366 ? -7.446 -17.375 3.672 1.00 68.31 366 LYS A C 1
ATOM 2956 O O . LYS A 1 366 ? -7.840 -18.205 2.819 1.00 68.31 366 LYS A O 1
#

Sequence (366 aa):
MKRAVLLFVFCIMFCIGCGSKDKKMDENTTHKIVDDGYTVTWGIKNNLHGLWISEDGNALCAIQDNDIKESEDPVIRYMLYIPLKYAVEVNMTVHSNRMRDVNTDKTYLERNIENFDVKVYGIGGKQIKNEIDVLEILKEKNMNIMPTDYTMFTTRMYENKPCLVFGAEDIVPSNEDKNNNTKRMIYIDVETGELFEKEYEDIIGDLEDENRINLIYTSQFSKFMKQNMDNAVWSDYDSNSVRTLSFFEGCRQIHFTDIEDISENNTKLFTMFPELKSLCDEIKKNDINEGRANIAVDIVLTGNPSEEEIMSIILPEGREVSFDGVKINAENSVDGKEHDIHSFDEWREYCKPAKDPGKYASPVVK

Secondary structure (DSSP, 8-state):
--------------------------------EEEEEEEEEEEE---EEEEEE-TTSSEEEEEEE-----SS--EE---EEETTTEEEEEEEEEEEEEEEETTT--EEEEEEEEEEEEEEEETTSS-EEEEEEHHHHHHHTT--EEEPTT---EEEEETTEEEEEEEEEE--SBGGG--GGG-EEEEEETTT--EEEEE----HHHHHHHTHHHHHHHHHHHHHHHHH-SS----TTTS-EEEE-TTBTT-EEEEESSGGGS-TT-HHHHHH-HHHHHHHHHHHHHTTSS----EEEEEEE-S---HHHHHHHHSPTTPPPP-TT-EE-GGGBSSSS-EE--SHHHHHHHBPPPSSTTTTPBPP--

Foldseek 3Di:
DDDDDDDDDDDDDDDDDDDDDDPPPPPPVVFDKAFPVDKAKEWEFKDWDDWAAFPVLFKIKTKIFQPPDVPDHHYHYDWADLRSFKIKGWTWIKIWTWIARPVPRWIFIDMDIPFIKMWIAGHPDRDTQDIARVVVVCVVVVNQKDFDVPWDFYWAQDPNFTWTKTKIAHDDGTPVPGDPQRIWMWIARRNPRDIDIDHDDPCPVLQCLLCVLQVLCLVCVLVQVPVQADDFDRDSPQAWGWGDSLQAPQKIKTKHQALQSQDLQLPVQCNRPVVSNVVSVVCVVVCPPDDGDSMMMMMMGHDNDAPVRVVSNRHGPPGDRDQPPRWDDLVQFPNSHIDRDGDVVVSVNTGDHRPCGSVNYDYNDD

Radius of gyration: 26.72 Å; chains: 1; bounding box: 81×44×89 Å

pLDDT: mean 79.8, std 18.33, range [25.97, 98.25]